Protein AF-S4Y7X8-F1 (afdb_monomer)

Foldseek 3Di:
DKEAEDPVVVVVLLVVQKKKFKAFDKPHDFWFGQFIGSPDDRMFDKAFDQKKKKAKDQDADFQDFDDGPEDIATDHQQWEWELALVRYTDHIDGDPGNQWYKYFYPHAWIWMWMWGWMQGRVRDIDTATRDTHNGTDGGGMDTIGTFQKMKIDIDHPDGGRGTHDDDDDQIDIDHCNPHRDAYWYQDPNHIDRPDPCPRQVFPWFKKKKFQKPDADDQVQLQVQLLVVCDDLSVQKHWGWDQDPRSMIMITIGGHPPDDPVNVVSVVVLSPDPVNQVVSLVSSVVSCVVRVMGTPDMDMDTDD

Nearest PDB structures (foldseek):
  8s8i-assembly1_j  TM=4.155E-01  e=1.428E-01  Saccharomyces cerevisiae S288C
  5xap-assembly1_A  TM=3.726E-01  e=8.776E-01  Deinococcus radiodurans R1 = ATCC 13939 = DSM 20539
  2qmw-assembly1_A-2  TM=3.385E-01  e=1.101E+00  Staphylococcus aureus subsp. aureus Mu50
  2ogk-assembly1_B  TM=3.147E-01  e=1.734E+00  Archaeoglobus fulgidus
  8ic5-assembly1_Aa  TM=2.935E-01  e=2.890E+00  Mus musculus

Solvent-accessible surface area (backbone atoms only — not comparable to full-atom values): 16072 Å² total; per-residue (Å²): 61,37,45,31,37,36,73,73,48,48,54,52,40,57,76,66,54,34,25,50,35,33,23,36,26,39,68,94,43,67,33,17,26,36,39,53,39,75,81,74,57,55,67,31,50,39,48,67,54,103,47,36,29,42,33,32,19,83,74,70,52,65,78,39,62,73,60,71,72,32,57,76,39,74,44,52,64,17,21,25,30,42,29,34,74,85,49,45,58,47,76,66,43,84,44,93,50,66,65,21,35,29,44,35,36,58,46,42,74,30,18,52,27,37,26,36,35,33,28,42,68,85,70,53,74,48,77,32,41,23,37,57,40,79,64,60,50,45,65,52,72,51,76,47,28,72,42,56,31,36,40,36,36,62,47,63,97,73,52,55,27,23,24,39,85,73,88,70,66,83,59,45,79,47,80,35,79,90,44,93,67,53,51,38,31,37,45,89,95,37,82,40,69,53,63,76,53,65,64,63,63,26,57,60,48,38,38,36,41,33,36,38,77,44,83,74,59,36,66,62,45,34,50,49,33,51,74,65,42,47,80,94,40,49,59,47,43,67,46,48,45,62,48,99,82,30,34,36,41,38,40,33,21,41,48,60,91,58,51,74,68,56,46,52,53,51,53,57,46,71,73,35,70,68,45,57,55,51,52,52,49,40,50,53,53,23,35,53,74,67,74,34,56,68,83,43,78,47,79,44,68,53,133

Radius of gyration: 23.33 Å; Cα contacts (8 Å, |Δi|>4): 697; chains: 1; bounding box: 59×48×61 Å

Structure (mmCIF, N/CA/C/O backbone):
data_AF-S4Y7X8-F1
#
_entry.id   AF-S4Y7X8-F1
#
loop_
_atom_site.group_PDB
_atom_site.id
_atom_site.type_symbol
_atom_site.label_atom_id
_atom_site.label_alt_id
_atom_site.label_comp_id
_atom_site.label_asym_id
_atom_site.label_entity_id
_atom_site.label_seq_id
_atom_site.pdbx_PDB_ins_code
_atom_site.Cartn_x
_atom_site.Cartn_y
_atom_site.Cartn_z
_atom_site.occupancy
_atom_site.B_iso_or_equiv
_atom_site.auth_seq_id
_atom_site.auth_comp_id
_atom_site.auth_asym_id
_atom_site.auth_atom_id
_atom_site.pdbx_PDB_model_num
ATOM 1 N N . MET A 1 1 ? -2.952 3.364 7.097 1.00 90.69 1 MET A N 1
ATOM 2 C CA . MET A 1 1 ? -3.848 2.191 7.038 1.00 90.69 1 MET A CA 1
ATOM 3 C C . MET A 1 1 ? -3.731 1.424 8.341 1.00 90.69 1 MET A C 1
ATOM 5 O O . MET A 1 1 ? -2.628 1.341 8.869 1.00 90.69 1 MET A O 1
ATOM 9 N N . THR A 1 2 ? -4.832 0.877 8.848 1.00 92.00 2 THR A N 1
ATOM 10 C CA . THR A 1 2 ? -4.853 0.123 10.107 1.00 92.00 2 THR A CA 1
ATOM 11 C C . THR A 1 2 ? -5.409 -1.279 9.882 1.00 92.00 2 THR A C 1
ATOM 13 O O . THR A 1 2 ? -6.460 -1.448 9.266 1.00 92.00 2 THR A O 1
ATOM 16 N N . ILE A 1 3 ? -4.698 -2.288 10.374 1.00 96.00 3 ILE A N 1
ATOM 17 C CA . ILE A 1 3 ? -5.109 -3.690 10.341 1.00 96.00 3 ILE A CA 1
ATOM 18 C C . ILE A 1 3 ? -5.369 -4.139 11.770 1.00 96.00 3 ILE A C 1
ATOM 20 O O . ILE A 1 3 ? -4.437 -4.244 12.573 1.00 96.00 3 ILE A O 1
ATOM 24 N N . ASN A 1 4 ? -6.639 -4.388 12.064 1.00 91.62 4 ASN A N 1
ATOM 25 C CA . ASN A 1 4 ? -7.087 -4.949 13.323 1.00 91.62 4 ASN A CA 1
ATOM 26 C C . ASN A 1 4 ? -7.262 -6.463 13.188 1.00 91.62 4 ASN A C 1
ATOM 28 O O . ASN A 1 4 ? -7.678 -6.960 12.140 1.00 91.62 4 ASN A O 1
ATOM 32 N N . ILE A 1 5 ? -6.953 -7.190 14.253 1.00 90.38 5 ILE A N 1
ATOM 33 C CA . ILE A 1 5 ? -7.024 -8.649 14.315 1.00 90.38 5 ILE A CA 1
ATOM 34 C C . ILE A 1 5 ? -7.756 -9.005 15.603 1.00 90.38 5 ILE A C 1
ATOM 36 O O . ILE A 1 5 ? -7.354 -8.563 16.681 1.00 90.38 5 ILE A O 1
ATOM 40 N N . ALA A 1 6 ? -8.832 -9.781 15.496 1.00 83.81 6 ALA A N 1
ATOM 41 C CA . ALA A 1 6 ? -9.565 -10.250 16.661 1.00 83.81 6 ALA A CA 1
ATOM 42 C C . ALA A 1 6 ? -8.669 -11.135 17.541 1.00 83.81 6 ALA A C 1
ATOM 44 O O . ALA A 1 6 ? -7.840 -11.901 17.050 1.00 83.81 6 ALA A O 1
ATOM 45 N N . SER A 1 7 ? -8.853 -11.051 18.860 1.00 83.06 7 SER A N 1
ATOM 46 C CA . SER A 1 7 ? -8.001 -11.755 19.829 1.00 83.06 7 SER A CA 1
ATOM 47 C C . SER A 1 7 ? -7.990 -13.281 19.618 1.00 83.06 7 SER A C 1
ATOM 49 O O . SER A 1 7 ? -6.955 -13.929 19.780 1.00 83.06 7 SER A O 1
ATOM 51 N N . GLY A 1 8 ? -9.126 -13.848 19.184 1.00 82.50 8 GLY A N 1
ATOM 52 C CA . GLY A 1 8 ? -9.252 -15.267 18.835 1.00 82.50 8 GLY A CA 1
ATOM 53 C C . GLY A 1 8 ? -8.342 -15.673 17.672 1.00 82.50 8 GLY A C 1
ATOM 54 O O . GLY A 1 8 ? -7.548 -16.605 17.807 1.00 82.50 8 GLY A O 1
ATOM 55 N N . ASP A 1 9 ? -8.390 -14.930 16.565 1.00 89.06 9 ASP A N 1
ATOM 56 C CA . ASP A 1 9 ? -7.544 -15.173 15.394 1.00 89.06 9 ASP A CA 1
ATOM 57 C C . ASP A 1 9 ? -6.067 -14.875 15.669 1.00 89.06 9 ASP A C 1
ATOM 59 O O . ASP A 1 9 ? -5.192 -15.606 15.203 1.00 89.06 9 ASP A O 1
ATOM 63 N N . LEU A 1 10 ? -5.761 -13.841 16.462 1.00 89.50 10 LEU A N 1
ATOM 64 C CA . LEU A 1 10 ? -4.382 -13.463 16.779 1.00 89.50 10 LEU A CA 1
ATOM 65 C C . LEU A 1 10 ? -3.605 -14.635 17.395 1.00 89.50 10 LEU A C 1
ATOM 67 O O . LEU A 1 10 ? -2.482 -14.920 16.975 1.00 89.50 10 LEU A O 1
ATOM 71 N N . GLY A 1 11 ? -4.204 -15.342 18.358 1.00 89.44 11 GLY A N 1
ATOM 72 C CA . GLY A 1 11 ? -3.580 -16.507 18.988 1.00 89.44 11 GLY A CA 1
ATOM 73 C C . GLY A 1 11 ? -3.284 -17.633 17.992 1.00 89.44 11 GLY A C 1
ATOM 74 O O . GLY A 1 11 ? -2.184 -18.192 17.995 1.00 89.44 11 GLY A O 1
ATOM 75 N N . ILE A 1 12 ? -4.238 -17.923 17.102 1.00 94.06 12 ILE A N 1
ATOM 76 C CA . ILE A 1 12 ? -4.121 -18.962 16.069 1.00 94.06 12 ILE A CA 1
ATOM 77 C C . ILE A 1 12 ? -3.015 -18.605 15.072 1.00 94.06 12 ILE A C 1
ATOM 79 O O . ILE A 1 12 ? -2.124 -19.416 14.812 1.00 94.06 12 ILE A O 1
ATOM 83 N N . LEU A 1 13 ? -3.023 -17.372 14.561 1.00 96.56 13 LEU A N 1
ATOM 84 C CA . LEU A 1 13 ? -2.040 -16.882 13.595 1.00 96.56 13 LEU A CA 1
ATOM 85 C C . LEU A 1 13 ? -0.615 -16.932 14.168 1.00 96.56 13 LEU A C 1
ATOM 87 O O . LEU A 1 13 ? 0.312 -17.393 13.497 1.00 96.56 13 LEU A O 1
ATOM 91 N N . LYS A 1 14 ? -0.433 -16.526 15.432 1.00 95.75 14 LYS A N 1
ATOM 92 C CA . LYS A 1 14 ? 0.869 -16.575 16.118 1.00 95.75 14 LYS A CA 1
ATOM 93 C C . LYS A 1 14 ? 1.356 -18.004 16.331 1.00 95.75 14 LYS A C 1
ATOM 95 O O . LYS A 1 14 ? 2.512 -18.298 16.027 1.00 95.75 14 LYS A O 1
ATOM 100 N N . ALA A 1 15 ? 0.490 -18.900 16.807 1.00 95.44 15 ALA A N 1
ATOM 101 C CA . ALA A 1 15 ? 0.831 -20.312 16.984 1.00 95.44 15 ALA A CA 1
ATOM 102 C C . ALA A 1 15 ? 1.194 -20.980 15.646 1.00 95.44 15 ALA A C 1
ATOM 104 O O . ALA A 1 15 ? 2.137 -21.770 15.573 1.00 95.44 15 ALA A O 1
ATOM 105 N N . GLY A 1 16 ? 0.492 -20.598 14.578 1.00 95.94 16 GLY A N 1
ATOM 106 C CA . GLY A 1 16 ? 0.770 -21.017 13.210 1.00 95.94 16 GLY A CA 1
ATOM 107 C C . GLY A 1 16 ? 2.004 -20.368 12.583 1.00 95.94 16 GLY A C 1
ATOM 108 O O . GLY A 1 16 ? 2.336 -20.723 11.462 1.00 95.94 16 GLY A O 1
ATOM 109 N N . LYS A 1 17 ? 2.715 -19.450 13.253 1.00 96.62 17 LYS A N 1
ATOM 110 C CA . LYS A 1 17 ? 3.862 -18.717 12.676 1.00 96.62 17 LYS A CA 1
ATOM 111 C C . LYS A 1 17 ? 3.518 -17.987 11.371 1.00 96.62 17 LYS A C 1
ATOM 113 O O . LYS A 1 17 ? 4.352 -17.894 10.469 1.00 96.62 17 LYS A O 1
ATOM 118 N N . TYR A 1 18 ? 2.288 -17.494 11.270 1.00 97.94 18 TYR A N 1
ATOM 119 C CA . TYR A 1 18 ? 1.902 -16.618 10.176 1.00 97.94 18 TYR A CA 1
ATOM 120 C C . TYR A 1 18 ? 2.622 -15.274 10.292 1.00 97.94 18 TYR A C 1
ATOM 122 O O . TYR A 1 18 ? 3.002 -14.841 11.382 1.00 97.94 18 TYR A O 1
ATOM 130 N N . VAL A 1 19 ? 2.775 -14.609 9.156 1.00 97.38 19 VAL A N 1
ATOM 131 C CA . VAL A 1 19 ? 3.237 -13.232 9.023 1.00 97.38 19 VAL A CA 1
ATOM 132 C C . VAL A 1 19 ? 2.140 -12.390 8.391 1.00 97.38 19 VAL A C 1
ATOM 134 O O . VAL A 1 19 ? 1.421 -12.862 7.513 1.00 97.38 19 VAL A O 1
ATOM 137 N N . LEU A 1 20 ? 2.011 -11.146 8.844 1.00 98.25 20 LEU A N 1
ATOM 138 C CA . LEU A 1 20 ? 1.137 -10.156 8.223 1.00 98.25 20 LEU A CA 1
ATOM 139 C C . LEU A 1 20 ? 1.857 -9.569 7.008 1.00 98.25 20 LEU A C 1
ATOM 141 O O . LEU A 1 20 ? 2.928 -8.980 7.163 1.00 98.25 20 LEU A O 1
ATOM 145 N N . CYS A 1 21 ? 1.281 -9.732 5.821 1.00 98.38 21 CYS A N 1
ATOM 146 C CA . CYS A 1 21 ? 1.879 -9.340 4.550 1.00 98.38 21 CYS A CA 1
ATOM 147 C C . CYS A 1 21 ? 1.133 -8.183 3.891 1.00 98.38 21 CYS A C 1
ATOM 149 O O . CYS A 1 21 ? -0.093 -8.103 3.942 1.00 98.38 21 CYS A O 1
ATOM 151 N N . PHE A 1 22 ? 1.898 -7.336 3.207 1.00 98.44 22 PHE A N 1
ATOM 152 C CA . PHE A 1 22 ? 1.413 -6.217 2.410 1.00 98.44 22 PHE A CA 1
ATOM 153 C C . PHE A 1 22 ? 2.034 -6.283 1.014 1.00 98.44 22 PHE A C 1
ATOM 155 O O . PHE A 1 22 ? 3.240 -6.493 0.887 1.00 98.44 22 PHE A O 1
ATOM 162 N N . ALA A 1 23 ? 1.245 -6.049 -0.033 1.00 98.38 23 ALA A N 1
ATOM 163 C CA . ALA A 1 23 ? 1.731 -5.834 -1.397 1.00 98.38 23 ALA A CA 1
ATOM 164 C C . ALA A 1 23 ? 1.035 -4.622 -2.009 1.00 98.38 23 ALA A C 1
ATOM 166 O O . ALA A 1 23 ? -0.168 -4.442 -1.826 1.00 98.38 23 ALA A O 1
ATOM 167 N N . LYS A 1 24 ? 1.775 -3.798 -2.752 1.00 97.88 24 LYS A N 1
ATOM 168 C CA . LYS A 1 24 ? 1.225 -2.632 -3.452 1.00 97.88 24 LYS A CA 1
ATOM 169 C C . LYS A 1 24 ? 1.036 -2.951 -4.931 1.00 97.88 24 LYS A C 1
ATOM 171 O O . LYS A 1 24 ? 1.864 -3.630 -5.530 1.00 97.88 24 LYS A O 1
ATOM 176 N N . LYS A 1 25 ? -0.070 -2.475 -5.498 1.00 97.81 25 LYS A N 1
ATOM 177 C CA . LYS A 1 25 ? -0.452 -2.751 -6.882 1.00 97.81 25 LYS A CA 1
ATOM 178 C C . LYS A 1 25 ? 0.362 -1.900 -7.854 1.00 97.81 25 LYS A C 1
ATOM 180 O O . LYS A 1 25 ? 0.528 -0.697 -7.641 1.00 97.81 25 LYS A O 1
ATOM 185 N N . VAL A 1 26 ? 0.807 -2.503 -8.952 1.00 98.12 26 VAL A N 1
ATOM 186 C CA . VAL A 1 26 ? 1.345 -1.793 -10.121 1.00 98.12 26 VAL A CA 1
ATOM 187 C C . VAL A 1 26 ? 0.588 -2.278 -11.354 1.00 98.12 26 VAL A C 1
ATOM 189 O O . VAL A 1 26 ? 0.528 -3.474 -11.638 1.00 98.12 26 VAL A O 1
ATOM 192 N N . GLY A 1 27 ? -0.068 -1.352 -12.052 1.00 96.56 27 GLY A N 1
ATOM 193 C CA . GLY A 1 27 ? -1.061 -1.665 -13.072 1.00 96.56 27 GLY A CA 1
ATOM 194 C C . GLY A 1 27 ? -2.218 -2.463 -12.468 1.00 96.56 27 GLY A C 1
ATOM 195 O O . GLY A 1 27 ? -2.965 -1.965 -11.628 1.00 96.56 27 GLY A O 1
ATOM 196 N N . SER A 1 28 ? -2.350 -3.722 -12.880 1.00 95.38 28 SER A N 1
ATOM 197 C CA . SER A 1 28 ? -3.357 -4.650 -12.347 1.00 95.38 28 SER A CA 1
ATOM 198 C C . SER A 1 28 ? -2.776 -5.733 -11.431 1.00 95.38 28 SER A C 1
ATOM 200 O O . SER A 1 28 ? -3.527 -6.576 -10.943 1.00 95.38 28 SER A O 1
ATOM 202 N N . THR A 1 29 ? -1.470 -5.688 -11.147 1.00 97.00 29 THR A N 1
ATOM 203 C CA . THR A 1 29 ? -0.721 -6.820 -10.589 1.00 97.00 29 THR A CA 1
ATOM 204 C C . THR A 1 29 ? -0.195 -6.544 -9.182 1.00 97.00 29 THR A C 1
ATOM 206 O O . THR A 1 29 ? 0.261 -5.442 -8.874 1.00 97.00 29 THR A O 1
ATOM 209 N N . TYR A 1 30 ? -0.200 -7.593 -8.356 1.00 98.19 30 TYR A N 1
ATOM 210 C CA . TYR A 1 30 ? 0.584 -7.709 -7.128 1.00 98.19 30 TYR A CA 1
ATOM 211 C C . TYR A 1 30 ? 1.530 -8.888 -7.296 1.00 98.19 30 TYR A C 1
ATOM 213 O O . TYR A 1 30 ? 1.060 -10.000 -7.522 1.00 98.19 30 TYR A O 1
ATOM 221 N N . ASN A 1 31 ? 2.836 -8.666 -7.193 1.00 98.19 31 ASN A N 1
ATOM 222 C CA . ASN A 1 31 ? 3.794 -9.759 -7.363 1.00 98.19 31 ASN A CA 1
ATOM 223 C C . ASN A 1 31 ? 5.051 -9.647 -6.498 1.00 98.19 31 ASN A C 1
ATOM 225 O O . ASN A 1 31 ? 5.980 -10.436 -6.660 1.00 98.19 31 ASN A O 1
ATOM 229 N N . VAL A 1 32 ? 5.080 -8.707 -5.549 1.00 98.44 32 VAL A N 1
ATOM 230 C CA . VAL A 1 32 ? 6.139 -8.606 -4.542 1.00 98.44 32 VAL A CA 1
ATOM 231 C C . VAL A 1 32 ? 5.537 -8.307 -3.175 1.00 98.44 32 VAL A C 1
ATOM 233 O O . VAL A 1 32 ? 4.655 -7.459 -3.038 1.00 98.44 32 VAL A O 1
ATOM 236 N N . VAL A 1 33 ? 6.011 -9.012 -2.146 1.00 98.44 33 VAL A N 1
ATOM 237 C CA . VAL A 1 33 ? 5.712 -8.677 -0.749 1.00 98.44 33 VAL A CA 1
ATOM 238 C C . VAL A 1 33 ? 6.437 -7.387 -0.408 1.00 98.44 33 VAL A C 1
ATOM 240 O O . VAL A 1 33 ? 7.647 -7.378 -0.206 1.00 98.44 33 VAL A O 1
ATOM 243 N N . TRP A 1 34 ? 5.700 -6.291 -0.343 1.00 98.25 34 TRP A N 1
ATOM 244 C CA . TRP A 1 34 ? 6.247 -4.972 -0.058 1.00 98.25 34 TRP A CA 1
ATOM 245 C C . TRP A 1 34 ? 6.738 -4.841 1.384 1.00 98.25 34 TRP A C 1
ATOM 247 O O . TRP A 1 34 ? 7.771 -4.226 1.647 1.00 98.25 34 TRP A O 1
ATOM 257 N N . SER A 1 35 ? 6.002 -5.437 2.321 1.00 98.12 35 SER A N 1
ATOM 258 C CA . SER A 1 35 ? 6.381 -5.523 3.727 1.00 98.12 35 SER A CA 1
ATOM 259 C C . SER A 1 35 ? 5.758 -6.760 4.364 1.00 98.12 35 SER A C 1
ATOM 261 O O . SER A 1 35 ? 4.665 -7.188 3.981 1.00 98.12 35 SER A O 1
ATOM 263 N N . SER A 1 36 ? 6.457 -7.342 5.332 1.00 97.56 36 SER A N 1
ATOM 264 C CA . SER A 1 36 ? 5.982 -8.465 6.135 1.00 97.56 36 SER A CA 1
ATOM 265 C C . SER A 1 36 ? 6.366 -8.276 7.594 1.00 97.56 36 SER A C 1
ATOM 267 O O . SER A 1 36 ? 7.482 -7.834 7.866 1.00 97.56 36 SER A O 1
ATOM 269 N N . ALA A 1 37 ? 5.502 -8.688 8.518 1.00 96.81 37 ALA A N 1
ATOM 270 C CA . ALA A 1 37 ? 5.785 -8.615 9.946 1.00 96.81 37 ALA A CA 1
ATOM 271 C C . ALA A 1 37 ? 5.384 -9.893 10.690 1.00 96.81 37 ALA A C 1
ATOM 273 O O . ALA A 1 37 ? 4.290 -10.422 10.501 1.00 96.81 37 ALA A O 1
ATOM 274 N N . THR A 1 38 ? 6.264 -10.372 11.570 1.00 96.12 38 THR A N 1
ATOM 275 C CA . THR A 1 38 ? 6.020 -11.519 12.468 1.00 96.12 38 THR A CA 1
ATOM 276 C C . THR A 1 38 ? 5.436 -11.091 13.815 1.00 96.12 38 THR A C 1
ATOM 278 O O . THR A 1 38 ? 4.784 -11.871 14.506 1.00 96.12 38 THR A O 1
ATOM 281 N N . ASP A 1 39 ? 5.675 -9.849 14.219 1.00 93.81 39 ASP A N 1
ATOM 282 C CA . ASP A 1 39 ? 5.409 -9.271 15.538 1.00 93.81 39 ASP A CA 1
ATOM 283 C C . ASP A 1 39 ? 4.121 -8.435 15.601 1.00 93.81 39 ASP A C 1
ATOM 285 O O . ASP A 1 39 ? 3.884 -7.747 16.585 1.00 93.81 39 ASP A O 1
ATOM 289 N N . PHE A 1 40 ? 3.225 -8.595 14.623 1.00 95.88 40 PHE A N 1
ATOM 290 C CA . PHE A 1 40 ? 1.914 -7.935 14.599 1.00 95.88 40 PHE A CA 1
ATOM 291 C C . PHE A 1 40 ? 1.092 -8.124 15.885 1.00 95.88 40 PHE A C 1
ATOM 293 O O . PHE A 1 40 ? 1.133 -9.178 16.524 1.00 95.88 40 PHE A O 1
ATOM 300 N N . LEU A 1 41 ? 0.329 -7.099 16.246 1.00 90.94 41 LEU A N 1
ATOM 301 C CA . LEU A 1 41 ? -0.526 -7.018 17.429 1.00 90.94 41 LEU A CA 1
ATOM 302 C C . LEU A 1 41 ? -2.009 -7.034 17.027 1.00 90.94 41 LEU A C 1
ATOM 304 O O . LEU A 1 41 ? -2.342 -7.207 15.858 1.00 90.94 41 LEU A O 1
ATOM 308 N N . GLU A 1 42 ? -2.918 -6.835 17.982 1.00 88.25 42 GLU A N 1
ATOM 309 C CA . GLU A 1 42 ? -4.355 -6.695 17.691 1.00 88.25 42 GLU A CA 1
ATOM 310 C C . GLU A 1 42 ? -4.663 -5.464 16.828 1.00 88.25 42 GLU A C 1
ATOM 312 O O . GLU A 1 42 ? -5.650 -5.470 16.103 1.00 88.25 42 GLU A O 1
ATOM 317 N N . SER A 1 43 ? -3.822 -4.424 16.869 1.00 90.94 43 SER A N 1
ATOM 318 C CA . SER A 1 43 ? -3.932 -3.249 16.003 1.00 90.94 43 SER A CA 1
ATOM 319 C C . SER A 1 43 ? -2.567 -2.867 15.446 1.00 90.94 43 SER A C 1
ATOM 321 O O . SER A 1 43 ? -1.607 -2.684 16.193 1.00 90.94 43 SER A O 1
ATOM 323 N N . ASN A 1 44 ? -2.486 -2.753 14.123 1.00 93.88 44 ASN A N 1
ATOM 324 C CA . ASN A 1 44 ? -1.242 -2.546 13.389 1.00 93.88 44 ASN A CA 1
ATOM 325 C C . ASN A 1 44 ? -1.415 -1.382 12.429 1.00 93.88 44 ASN A C 1
ATOM 327 O O . ASN A 1 44 ? -2.341 -1.387 11.618 1.00 93.88 44 ASN A O 1
ATOM 331 N N . THR A 1 45 ? -0.521 -0.400 12.482 1.00 92.38 45 THR A N 1
ATOM 332 C CA . THR A 1 45 ? -0.583 0.755 11.582 1.00 92.38 45 THR A CA 1
ATOM 333 C C . THR A 1 45 ? 0.515 0.662 10.543 1.00 92.38 45 THR A C 1
ATOM 335 O O . THR A 1 45 ? 1.683 0.621 10.889 1.00 92.38 45 THR A O 1
ATOM 338 N N . PHE A 1 46 ? 0.133 0.672 9.273 1.00 95.31 46 PHE A N 1
ATOM 339 C CA . PHE A 1 46 ? 1.043 0.686 8.135 1.00 95.31 46 PHE A CA 1
ATOM 340 C C . PHE A 1 46 ? 0.789 1.948 7.306 1.00 95.31 46 PHE A C 1
ATOM 342 O O . PHE A 1 46 ? -0.369 2.311 7.047 1.00 95.31 46 PHE A O 1
ATOM 349 N N . SER A 1 47 ? 1.842 2.643 6.892 1.00 92.75 47 SER A N 1
ATOM 350 C CA . SER A 1 47 ? 1.732 3.869 6.094 1.00 92.75 47 SER A CA 1
ATOM 351 C C . SER A 1 47 ? 2.832 3.957 5.044 1.00 92.75 47 SER A C 1
ATOM 353 O O . SER A 1 47 ? 3.790 3.191 5.048 1.00 92.75 47 SER A O 1
ATOM 355 N N . TRP A 1 48 ? 2.665 4.863 4.089 1.00 95.88 48 TRP A N 1
ATOM 356 C CA . TRP A 1 48 ? 3.627 5.075 3.018 1.00 95.88 48 TRP A CA 1
ATOM 357 C C . TRP A 1 48 ? 3.500 6.475 2.446 1.00 95.88 48 TRP A C 1
ATOM 359 O O . TRP A 1 48 ? 2.509 7.175 2.666 1.00 95.88 48 TRP A O 1
ATOM 369 N N . THR A 1 49 ? 4.510 6.856 1.677 1.00 88.56 49 THR A N 1
ATOM 370 C CA . THR A 1 49 ? 4.505 8.053 0.843 1.00 88.56 49 THR A CA 1
ATOM 371 C C . THR A 1 49 ? 4.714 7.633 -0.613 1.00 88.56 49 THR A C 1
ATOM 373 O O . THR A 1 49 ? 5.398 6.639 -0.867 1.00 88.56 49 THR A O 1
ATOM 376 N N . PRO A 1 50 ? 4.143 8.350 -1.598 1.00 90.06 50 PRO A N 1
ATOM 377 C CA . PRO A 1 50 ? 4.321 8.047 -3.019 1.00 90.06 50 PRO A CA 1
ATOM 378 C C . PRO A 1 50 ? 5.710 8.497 -3.507 1.00 90.06 50 PRO A C 1
ATOM 380 O O . PRO A 1 50 ? 5.849 9.340 -4.390 1.00 90.06 50 PRO A O 1
ATOM 383 N N . GLN A 1 51 ? 6.753 7.964 -2.877 1.00 96.19 51 GLN A N 1
ATOM 384 C CA . GLN A 1 51 ? 8.147 8.105 -3.265 1.00 96.19 51 GLN A CA 1
ATOM 385 C C . GLN A 1 51 ? 8.599 6.774 -3.850 1.00 96.19 51 GLN A C 1
ATOM 387 O O . GLN A 1 51 ? 8.432 5.728 -3.214 1.00 96.19 51 GLN A O 1
ATOM 392 N N . TYR A 1 52 ? 9.140 6.824 -5.065 1.00 98.44 52 TYR A N 1
ATOM 393 C CA . TYR A 1 52 ? 9.465 5.638 -5.840 1.00 98.44 52 TYR A CA 1
ATOM 394 C C . TYR A 1 52 ? 10.935 5.610 -6.242 1.00 98.44 52 TYR A C 1
ATOM 396 O O . TYR A 1 52 ? 11.620 6.634 -6.304 1.00 98.44 52 TYR A O 1
ATOM 404 N N . ALA A 1 53 ? 11.414 4.407 -6.530 1.00 98.62 53 ALA A N 1
ATOM 405 C CA . ALA A 1 53 ? 12.705 4.196 -7.155 1.00 98.62 53 ALA A CA 1
ATOM 406 C C . ALA A 1 53 ? 12.597 3.108 -8.226 1.00 98.62 53 ALA A C 1
ATOM 408 O O . ALA A 1 53 ? 11.920 2.101 -8.018 1.00 98.62 53 ALA A O 1
ATOM 409 N N . LEU A 1 54 ? 13.261 3.321 -9.358 1.00 98.81 54 LEU A N 1
ATOM 410 C CA . LEU A 1 54 ? 13.334 2.383 -10.472 1.00 98.81 54 LEU A CA 1
ATOM 411 C C . LEU A 1 54 ? 14.586 1.518 -10.346 1.00 98.81 54 LEU A C 1
ATOM 413 O O . LEU A 1 54 ? 15.655 2.004 -9.967 1.00 98.81 54 LEU A O 1
ATOM 417 N N . PHE A 1 55 ? 14.453 0.246 -10.701 1.00 98.81 55 PHE A N 1
ATOM 418 C CA . PHE A 1 55 ? 15.562 -0.690 -10.826 1.00 98.81 55 PHE A CA 1
ATOM 419 C C . PHE A 1 55 ? 15.281 -1.714 -11.934 1.00 98.81 55 PHE A C 1
ATOM 421 O O . PHE A 1 55 ? 14.160 -1.830 -12.429 1.00 98.81 55 PHE A O 1
ATOM 428 N N . GLY A 1 56 ? 16.303 -2.475 -12.313 1.00 98.50 56 GLY A N 1
ATOM 429 C CA . GLY A 1 56 ? 16.180 -3.689 -13.112 1.00 98.50 56 GLY A CA 1
ATOM 430 C C . GLY A 1 56 ? 16.722 -4.902 -12.357 1.00 98.50 56 GLY A C 1
ATOM 431 O O . GLY A 1 56 ? 17.656 -4.787 -11.558 1.00 98.50 56 GLY A O 1
ATOM 432 N N . THR A 1 57 ? 16.144 -6.074 -12.611 1.00 98.38 57 THR A N 1
ATOM 433 C CA . THR A 1 57 ? 16.671 -7.370 -12.159 1.00 98.38 57 THR A CA 1
ATOM 434 C C . THR A 1 57 ? 16.736 -8.360 -13.316 1.00 98.38 57 THR A C 1
ATOM 436 O O . THR A 1 57 ? 15.933 -8.307 -14.247 1.00 98.38 57 THR A O 1
ATOM 439 N N . ASN A 1 58 ? 17.702 -9.271 -13.272 1.00 97.31 58 ASN A N 1
ATOM 440 C CA . ASN A 1 58 ? 17.895 -10.297 -14.292 1.00 97.31 58 ASN A CA 1
ATOM 441 C C . ASN A 1 58 ? 16.911 -11.462 -14.160 1.00 97.31 58 ASN A C 1
ATOM 443 O O . ASN A 1 58 ? 16.806 -12.271 -15.079 1.00 97.31 58 ASN A O 1
ATOM 447 N N . THR A 1 59 ? 16.221 -11.588 -13.023 1.00 95.94 59 THR A N 1
ATOM 448 C CA . THR A 1 59 ? 15.374 -12.751 -12.748 1.00 95.94 59 THR A CA 1
ATOM 449 C C . THR A 1 59 ? 14.069 -12.368 -12.077 1.00 95.94 59 THR A C 1
ATOM 451 O O . THR A 1 59 ? 14.078 -11.707 -11.041 1.00 95.94 59 THR A O 1
ATOM 454 N N . PHE A 1 60 ? 12.970 -12.916 -12.585 1.00 97.12 60 PHE A N 1
ATOM 455 C CA . PHE A 1 60 ? 11.725 -13.045 -11.842 1.00 97.12 60 PHE A CA 1
ATOM 456 C C . PHE A 1 60 ? 11.481 -14.513 -11.487 1.00 97.12 60 PHE A C 1
ATOM 458 O O . PHE A 1 60 ? 11.483 -15.385 -12.358 1.00 97.12 60 PHE A O 1
ATOM 465 N N . ARG A 1 61 ? 11.285 -14.808 -10.198 1.00 96.00 61 ARG A N 1
ATOM 466 C CA . ARG A 1 61 ? 10.943 -16.159 -9.737 1.00 96.00 61 ARG A CA 1
ATOM 467 C C . ARG A 1 61 ? 10.161 -16.113 -8.432 1.00 96.00 61 ARG A C 1
ATOM 469 O O . ARG A 1 61 ? 10.654 -15.589 -7.436 1.00 96.00 61 ARG A O 1
ATOM 476 N N . GLY A 1 62 ? 8.985 -16.739 -8.422 1.00 94.25 62 GLY A N 1
ATOM 477 C CA . GLY A 1 62 ? 8.176 -16.896 -7.215 1.00 94.25 62 GLY A CA 1
ATOM 478 C C . GLY A 1 62 ? 8.956 -17.536 -6.058 1.00 94.25 62 GLY A C 1
ATOM 479 O O . GLY A 1 62 ? 9.740 -18.467 -6.260 1.00 94.25 62 GLY A O 1
ATOM 480 N N . GLY A 1 63 ? 8.763 -17.008 -4.850 1.00 93.94 63 GLY A N 1
ATOM 481 C CA . GLY A 1 63 ? 9.438 -17.448 -3.625 1.00 93.94 63 GLY A CA 1
ATOM 482 C C . GLY A 1 63 ? 10.862 -16.912 -3.439 1.00 93.94 63 GLY A C 1
ATOM 483 O O . GLY A 1 63 ? 11.474 -17.179 -2.408 1.00 93.94 63 GLY A O 1
ATOM 484 N N . VAL A 1 64 ? 11.403 -16.151 -4.396 1.00 95.94 64 VAL A N 1
ATOM 485 C CA . VAL A 1 64 ? 12.740 -15.544 -4.302 1.00 95.94 64 VAL A CA 1
ATOM 486 C C . VAL A 1 64 ? 12.620 -14.062 -3.963 1.00 95.94 64 VAL A C 1
ATOM 488 O O . VAL A 1 64 ? 11.736 -13.372 -4.463 1.00 95.94 64 VAL A O 1
ATOM 491 N N . THR A 1 65 ? 13.514 -13.551 -3.119 1.00 97.31 65 THR A N 1
ATOM 492 C CA . THR A 1 65 ? 13.573 -12.117 -2.820 1.00 97.31 65 THR A CA 1
ATOM 493 C C . THR A 1 65 ? 14.140 -11.329 -3.988 1.00 97.31 65 THR A C 1
ATOM 495 O O . THR A 1 65 ? 15.169 -11.705 -4.549 1.00 97.31 65 THR A O 1
ATOM 498 N N . VAL A 1 66 ? 13.508 -10.203 -4.307 1.00 97.88 66 VAL A N 1
ATOM 499 C CA . VAL A 1 66 ? 13.999 -9.249 -5.298 1.00 97.88 66 VAL A CA 1
ATOM 500 C C . VAL A 1 66 ? 15.410 -8.795 -4.932 1.00 97.88 66 VAL A C 1
ATOM 502 O O . VAL A 1 66 ? 15.679 -8.379 -3.803 1.00 97.88 66 VAL A O 1
ATOM 505 N N . LYS A 1 67 ? 16.295 -8.823 -5.926 1.00 96.31 67 LYS A N 1
ATOM 506 C CA . LYS A 1 67 ? 17.620 -8.216 -5.882 1.00 96.31 67 LYS A CA 1
ATOM 507 C C . LYS A 1 67 ? 17.770 -7.339 -7.119 1.00 96.31 67 LYS A C 1
ATOM 509 O O . LYS A 1 67 ? 17.683 -7.841 -8.234 1.00 96.31 67 LYS A O 1
ATOM 514 N N . ALA A 1 68 ? 17.995 -6.044 -6.922 1.00 97.44 68 ALA A N 1
ATOM 515 C CA . ALA A 1 68 ? 18.343 -5.161 -8.028 1.00 97.44 68 ALA A CA 1
ATOM 516 C C . ALA A 1 68 ? 19.719 -5.559 -8.586 1.00 97.44 68 ALA A C 1
ATOM 518 O O . ALA A 1 68 ? 20.681 -5.705 -7.827 1.00 97.44 68 ALA A O 1
ATOM 519 N N . ASP A 1 69 ? 19.793 -5.744 -9.901 1.00 98.19 69 ASP A N 1
ATOM 520 C CA . ASP A 1 69 ? 21.038 -6.027 -10.623 1.00 98.19 69 ASP A CA 1
ATOM 521 C C . ASP A 1 69 ? 21.580 -4.783 -11.345 1.00 98.19 69 ASP A C 1
ATOM 523 O O . ASP A 1 69 ? 22.734 -4.765 -11.767 1.00 98.19 69 ASP A O 1
ATOM 527 N N . THR A 1 70 ? 20.771 -3.726 -11.443 1.00 98.44 70 THR A N 1
ATOM 528 C CA . THR A 1 70 ? 21.189 -2.383 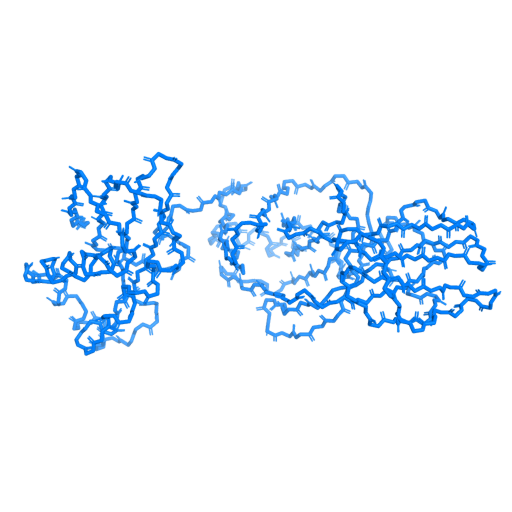-11.859 1.00 98.44 70 THR A CA 1
ATOM 529 C C . THR A 1 70 ? 21.485 -1.510 -10.636 1.00 98.44 70 THR A C 1
ATOM 531 O O . THR A 1 70 ? 21.193 -1.875 -9.494 1.00 98.44 70 THR A O 1
ATOM 534 N N . ASN A 1 71 ? 21.984 -0.291 -10.859 1.00 98.38 71 ASN A N 1
ATOM 535 C CA . ASN A 1 71 ? 21.803 0.765 -9.863 1.00 98.38 71 ASN A CA 1
ATOM 536 C C . ASN A 1 71 ? 20.308 1.071 -9.672 1.00 98.38 71 ASN A C 1
ATOM 538 O O . ASN A 1 71 ? 19.485 0.794 -10.543 1.00 98.38 71 ASN A O 1
ATOM 542 N N . VAL A 1 72 ? 19.970 1.654 -8.527 1.00 98.25 72 VAL A N 1
ATOM 543 C CA . VAL A 1 72 ? 18.610 2.085 -8.192 1.00 98.25 72 VAL A CA 1
ATOM 544 C C . VAL A 1 72 ? 18.538 3.602 -8.335 1.00 98.25 72 VAL A C 1
ATOM 546 O O . VAL A 1 72 ? 19.413 4.301 -7.821 1.00 98.25 72 VAL A O 1
ATOM 549 N N . VAL A 1 73 ? 17.513 4.113 -9.016 1.00 98.44 73 VAL A N 1
ATOM 550 C CA . VAL A 1 73 ? 17.347 5.551 -9.279 1.00 98.44 73 VAL A CA 1
ATOM 551 C C . VAL A 1 73 ? 16.039 6.050 -8.664 1.00 98.44 73 VAL A C 1
ATOM 553 O O . VAL A 1 73 ? 14.980 5.529 -9.020 1.00 98.44 73 VAL A O 1
ATOM 556 N N . PRO A 1 74 ? 16.064 7.052 -7.762 1.00 98.31 74 PRO A N 1
ATOM 557 C CA . PRO A 1 74 ? 14.853 7.732 -7.310 1.00 98.31 74 PRO A CA 1
ATOM 558 C C . PRO A 1 74 ? 14.103 8.331 -8.499 1.00 98.31 74 PRO A C 1
ATOM 560 O O . PRO A 1 74 ? 14.703 9.008 -9.330 1.00 98.31 74 PRO A O 1
ATOM 563 N N . ILE A 1 75 ? 12.798 8.095 -8.589 1.00 98.31 75 ILE A N 1
ATOM 564 C CA . ILE A 1 75 ? 11.991 8.530 -9.729 1.00 98.31 75 ILE A CA 1
ATOM 565 C C . ILE A 1 75 ? 10.564 8.858 -9.283 1.00 98.31 75 ILE A C 1
ATOM 567 O O . ILE A 1 75 ? 10.054 8.285 -8.322 1.00 98.31 75 ILE A O 1
ATOM 571 N N . GLY A 1 76 ? 9.922 9.804 -9.962 1.00 96.88 76 GLY A N 1
ATOM 572 C CA . GLY A 1 76 ? 8.527 10.168 -9.722 1.00 96.88 76 GLY A CA 1
ATOM 573 C C . GLY A 1 76 ? 7.600 9.656 -10.820 1.00 96.88 76 GLY A C 1
ATOM 574 O O . GLY A 1 76 ? 8.050 9.294 -11.907 1.00 96.88 76 GLY A O 1
ATOM 575 N N . LEU A 1 77 ? 6.293 9.688 -10.553 1.00 96.94 77 LEU A N 1
ATOM 576 C CA . LEU A 1 77 ? 5.284 9.531 -11.602 1.00 96.94 77 LEU A CA 1
ATOM 577 C C . LEU A 1 77 ? 5.464 10.623 -12.671 1.00 96.94 77 LEU A C 1
ATOM 579 O O . LEU A 1 77 ? 5.932 11.725 -12.371 1.00 96.94 77 LEU A O 1
ATOM 583 N N . GLY A 1 78 ? 5.137 10.317 -13.924 1.00 97.81 78 GLY A N 1
ATOM 584 C CA . GLY A 1 78 ? 5.373 11.223 -15.044 1.00 97.81 78 GLY A CA 1
ATOM 585 C C . GLY A 1 78 ? 6.816 11.263 -15.525 1.00 97.81 78 GLY A C 1
ATOM 586 O O . GLY A 1 78 ? 7.122 12.052 -16.416 1.00 97.81 78 GLY A O 1
ATOM 587 N N . SER A 1 79 ? 7.702 10.423 -14.990 1.00 98.19 79 SER A N 1
ATOM 588 C CA . SER A 1 79 ? 9.122 10.405 -15.349 1.00 98.19 79 SER A CA 1
ATOM 589 C C . SER A 1 79 ? 9.532 9.111 -16.048 1.00 98.19 79 SER A C 1
ATOM 591 O O . SER A 1 79 ? 8.918 8.058 -15.884 1.00 98.19 79 SER A O 1
ATOM 593 N N . GLN A 1 80 ? 10.621 9.189 -16.803 1.00 98.50 80 GLN A N 1
ATOM 594 C CA . GLN A 1 80 ? 11.284 8.067 -17.448 1.00 98.50 80 GLN A CA 1
ATOM 595 C C . GLN A 1 80 ? 12.778 8.052 -17.120 1.00 98.50 80 GLN A C 1
ATOM 597 O O . GLN A 1 80 ? 13.391 9.107 -16.967 1.00 98.50 80 GLN A O 1
ATOM 602 N N . SER A 1 81 ? 13.388 6.872 -17.076 1.00 98.62 81 SER A N 1
ATOM 603 C CA . SER A 1 81 ? 14.846 6.718 -17.015 1.00 98.62 81 SER A CA 1
ATOM 604 C C . SER A 1 81 ? 15.308 5.692 -18.047 1.00 98.62 81 SER A C 1
ATOM 606 O O . SER A 1 81 ? 14.602 4.730 -18.355 1.00 98.62 81 SER A O 1
ATOM 608 N N . THR A 1 82 ? 16.482 5.939 -18.628 1.00 98.69 82 THR A N 1
ATOM 609 C CA . THR A 1 82 ? 17.079 5.059 -19.635 1.00 98.69 82 THR A CA 1
ATOM 610 C C . THR A 1 82 ? 18.097 4.136 -18.981 1.00 98.69 82 THR A C 1
ATOM 612 O O . THR A 1 82 ? 19.049 4.612 -18.366 1.00 98.69 82 THR A O 1
ATOM 615 N N . LEU A 1 83 ? 17.913 2.828 -19.158 1.00 98.69 83 LEU A N 1
ATOM 616 C CA . LEU A 1 83 ? 18.913 1.802 -18.899 1.00 98.69 83 LEU A CA 1
ATOM 617 C C . LEU A 1 83 ? 19.838 1.717 -20.116 1.00 98.69 83 LEU A C 1
ATOM 619 O O . LEU A 1 83 ? 19.411 1.307 -21.200 1.00 98.69 83 LEU A O 1
ATOM 623 N N . ASP A 1 84 ? 21.082 2.152 -19.956 1.00 98.44 84 ASP A N 1
ATOM 624 C CA . ASP A 1 84 ? 22.053 2.212 -21.044 1.00 98.44 84 ASP A CA 1
ATOM 625 C C . ASP A 1 84 ? 22.583 0.826 -21.460 1.00 98.44 84 ASP A C 1
ATOM 627 O O . ASP A 1 84 ? 22.272 -0.202 -20.861 1.00 98.44 84 ASP A O 1
ATOM 631 N N . ASN A 1 85 ? 23.426 0.785 -22.496 1.00 97.75 85 ASN A N 1
ATOM 632 C CA . ASN A 1 85 ? 24.014 -0.465 -22.998 1.00 97.75 85 ASN A CA 1
ATOM 633 C C . ASN A 1 85 ? 24.922 -1.186 -21.977 1.00 97.75 85 ASN A C 1
ATOM 635 O O . ASN A 1 85 ? 25.307 -2.327 -22.221 1.00 97.75 85 ASN A O 1
ATOM 639 N N . ASN A 1 86 ? 25.275 -0.543 -20.859 1.00 97.19 86 ASN A N 1
ATOM 640 C CA . ASN A 1 86 ? 26.110 -1.099 -19.795 1.00 97.19 86 ASN A CA 1
ATOM 641 C C . ASN A 1 86 ? 25.289 -1.553 -18.575 1.00 97.19 86 ASN A C 1
ATOM 643 O O . ASN A 1 86 ? 25.871 -2.023 -17.599 1.00 97.19 86 ASN A O 1
ATOM 647 N N . GLY A 1 87 ? 23.958 -1.422 -18.610 1.00 97.12 87 GLY A N 1
ATOM 648 C CA . GLY A 1 87 ? 23.084 -1.780 -17.492 1.00 97.12 87 GLY A CA 1
ATOM 649 C C . GLY A 1 87 ? 23.016 -0.704 -16.404 1.00 97.12 87 GLY A C 1
ATOM 650 O O . GLY A 1 87 ? 22.666 -1.010 -15.263 1.00 97.12 87 GLY A O 1
ATOM 651 N N . HIS A 1 88 ? 23.343 0.547 -16.737 1.00 98.44 88 HIS A N 1
ATOM 652 C CA . HIS A 1 88 ? 23.246 1.687 -15.831 1.00 98.44 88 HIS A CA 1
ATOM 653 C C . HIS A 1 88 ? 21.977 2.504 -16.105 1.00 98.44 88 HIS A C 1
ATOM 655 O O . HIS A 1 88 ? 21.745 2.949 -17.231 1.00 98.44 88 HIS A O 1
ATOM 661 N N . LEU A 1 89 ? 21.147 2.700 -15.078 1.00 98.62 89 LEU A N 1
ATOM 662 C CA . LEU A 1 89 ? 20.008 3.617 -15.122 1.00 98.62 89 LEU A CA 1
ATOM 663 C C . LEU A 1 89 ? 20.508 5.053 -14.972 1.00 98.62 89 LEU A C 1
ATOM 665 O O . LEU A 1 89 ? 21.120 5.386 -13.956 1.00 98.62 89 LEU A O 1
ATOM 669 N N . GLY A 1 90 ? 20.225 5.889 -15.969 1.00 98.44 90 GLY A N 1
ATOM 670 C CA . GLY A 1 90 ? 20.527 7.318 -15.936 1.00 98.44 90 GLY A CA 1
ATOM 671 C C . GLY A 1 90 ? 19.533 8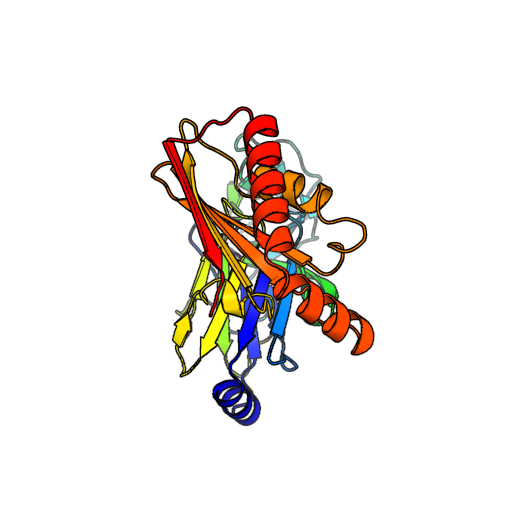.135 -15.106 1.00 98.44 90 GLY A C 1
ATOM 672 O O . GLY A 1 90 ? 18.531 7.621 -14.598 1.00 98.44 90 GLY A O 1
ATOM 673 N N . ASP A 1 91 ? 19.792 9.437 -15.018 1.00 98.25 91 ASP A N 1
ATOM 674 C CA . ASP A 1 91 ? 18.917 10.367 -14.304 1.00 98.25 91 ASP A CA 1
ATOM 675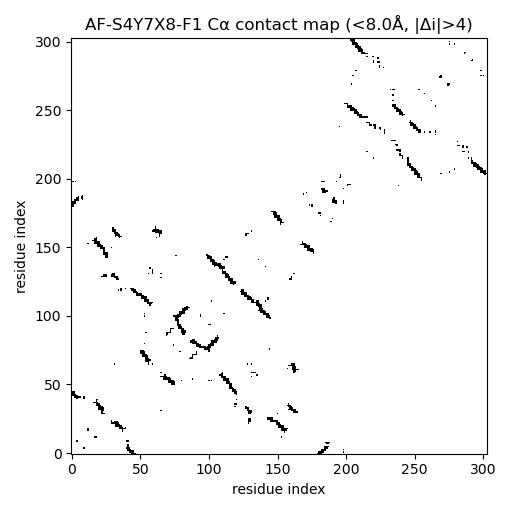 C C . ASP A 1 91 ? 17.500 10.411 -14.914 1.00 98.25 91 ASP A C 1
ATOM 677 O O . ASP A 1 91 ? 17.340 10.287 -16.137 1.00 98.25 91 ASP A O 1
ATOM 681 N N . PRO A 1 92 ? 16.452 10.600 -14.091 1.00 98.00 92 PRO A N 1
ATOM 682 C CA . PRO A 1 92 ? 15.094 10.740 -14.591 1.00 98.00 92 PRO A CA 1
ATOM 683 C C . PRO A 1 92 ? 14.924 11.958 -15.505 1.00 98.00 92 PRO A C 1
ATOM 685 O O . PRO A 1 92 ? 15.443 13.044 -15.251 1.00 98.00 92 PRO A O 1
ATOM 688 N N . SER A 1 93 ? 14.106 11.790 -16.537 1.00 97.69 93 SER A N 1
ATOM 689 C CA . SER A 1 93 ? 13.620 12.845 -17.429 1.00 97.69 93 SER A CA 1
ATOM 690 C C . SER A 1 93 ? 12.097 12.769 -17.532 1.00 97.69 93 SER A C 1
ATOM 692 O O . SER A 1 93 ? 11.496 11.790 -17.096 1.00 97.69 93 SER A O 1
ATOM 694 N N . SER A 1 94 ? 11.441 13.790 -18.078 1.00 97.00 94 SER A N 1
ATOM 695 C CA . SER A 1 94 ? 9.982 13.777 -18.227 1.00 97.00 94 SER A CA 1
ATOM 696 C C . SER A 1 94 ? 9.518 12.705 -19.218 1.00 97.00 94 SER A C 1
ATOM 698 O O . SER A 1 94 ? 10.133 12.512 -20.266 1.00 97.00 94 SER A O 1
ATOM 700 N N . SER A 1 95 ? 8.400 12.052 -18.907 1.00 94.62 95 SER A N 1
ATOM 701 C CA . SER A 1 95 ? 7.683 11.123 -19.787 1.00 94.62 95 SER A CA 1
ATOM 702 C C . SER A 1 95 ? 6.324 11.703 -20.200 1.00 94.62 95 SER A C 1
ATOM 704 O O . SER A 1 95 ? 5.866 12.697 -19.635 1.00 94.62 95 SER A O 1
ATOM 706 N N . ALA A 1 96 ? 5.671 11.088 -21.187 1.00 89.31 96 ALA A N 1
ATOM 707 C CA . ALA A 1 96 ? 4.369 11.545 -21.673 1.00 89.31 96 ALA A CA 1
ATOM 708 C C . ALA A 1 96 ? 3.195 11.182 -20.743 1.00 89.31 96 ALA A C 1
ATOM 710 O O . ALA A 1 96 ? 2.190 11.892 -20.740 1.00 89.31 96 ALA A O 1
ATOM 711 N N . ASP A 1 97 ? 3.302 10.094 -19.975 1.00 94.38 97 ASP A N 1
ATOM 712 C CA . ASP A 1 97 ? 2.226 9.615 -19.104 1.00 94.38 97 ASP A CA 1
ATOM 713 C C . ASP A 1 97 ? 2.467 10.065 -17.653 1.00 94.38 97 ASP A C 1
ATOM 715 O O . ASP A 1 97 ? 3.343 9.506 -16.989 1.00 94.38 97 ASP A O 1
ATOM 719 N N . PRO A 1 98 ? 1.676 11.020 -17.124 1.00 94.50 98 PRO A N 1
ATOM 720 C CA . PRO A 1 98 ? 1.864 11.576 -15.785 1.00 94.50 98 PRO A CA 1
ATOM 721 C C . PRO A 1 98 ? 1.598 10.577 -14.650 1.00 94.50 98 PRO A C 1
ATOM 723 O O . PRO A 1 98 ? 1.901 10.879 -13.497 1.00 94.50 98 PRO A O 1
ATOM 726 N N . THR A 1 99 ? 1.013 9.415 -14.947 1.00 94.19 99 THR A N 1
ATOM 727 C CA . THR A 1 99 ? 0.638 8.401 -13.954 1.00 94.19 99 THR A CA 1
ATOM 728 C C . THR A 1 99 ? 1.627 7.243 -13.866 1.00 94.19 99 THR A C 1
ATOM 730 O O . THR A 1 99 ? 1.544 6.449 -12.930 1.00 94.19 99 THR A O 1
ATOM 733 N N . SER A 1 100 ? 2.591 7.166 -14.788 1.00 97.38 100 SER A N 1
ATOM 734 C CA . SER A 1 100 ? 3.530 6.047 -14.876 1.00 97.38 100 SER A CA 1
ATOM 735 C C . SER A 1 100 ? 4.976 6.448 -14.576 1.00 97.38 100 SER A C 1
ATOM 737 O O . SER A 1 100 ? 5.355 7.619 -14.607 1.00 97.38 100 SER A O 1
ATOM 739 N N . ILE A 1 101 ? 5.790 5.441 -14.285 1.00 98.56 101 ILE A N 1
ATOM 740 C CA . ILE A 1 101 ? 7.247 5.473 -14.281 1.00 98.56 101 ILE A CA 1
ATOM 741 C C . ILE A 1 101 ? 7.691 4.632 -15.475 1.00 98.56 101 ILE A C 1
ATOM 743 O O . ILE A 1 101 ? 7.406 3.436 -15.524 1.00 98.56 101 ILE A O 1
ATOM 747 N N . THR A 1 102 ? 8.388 5.232 -16.435 1.00 98.50 102 THR A N 1
ATOM 748 C CA . THR A 1 102 ? 8.808 4.523 -17.653 1.00 98.50 102 THR A CA 1
ATOM 749 C C . THR A 1 102 ? 10.281 4.119 -17.591 1.00 98.50 102 THR A C 1
ATOM 751 O O . THR A 1 102 ? 11.160 4.956 -17.384 1.00 98.50 102 THR A O 1
ATOM 754 N N . LEU A 1 103 ? 10.582 2.843 -17.827 1.00 98.56 103 LEU A N 1
ATOM 755 C CA . LEU A 1 103 ? 11.945 2.388 -18.103 1.00 98.56 103 LEU A CA 1
ATOM 756 C C . LEU A 1 103 ? 12.148 2.323 -19.617 1.00 98.56 103 LEU A C 1
ATOM 758 O O . LEU A 1 103 ? 11.376 1.663 -20.306 1.00 98.56 103 LEU A O 1
ATOM 762 N N . ILE A 1 104 ? 13.200 2.960 -20.132 1.00 98.50 104 ILE A N 1
ATOM 763 C CA . ILE A 1 104 ? 13.654 2.817 -21.524 1.00 98.50 104 ILE A CA 1
ATOM 764 C C . ILE A 1 104 ? 14.883 1.915 -21.529 1.00 98.50 104 ILE A C 1
ATOM 766 O O . ILE A 1 104 ? 15.933 2.283 -21.015 1.00 98.50 104 ILE A O 1
ATOM 770 N N . ASN A 1 105 ? 14.769 0.727 -22.105 1.00 98.44 105 ASN A N 1
ATOM 771 C CA . ASN A 1 105 ? 15.808 -0.286 -22.092 1.00 98.44 105 ASN A CA 1
ATOM 772 C C . ASN A 1 105 ? 16.612 -0.321 -23.397 1.00 98.44 105 ASN A C 1
ATOM 774 O O . ASN A 1 105 ? 16.089 -0.704 -24.448 1.00 98.44 105 ASN A O 1
ATOM 778 N N . ASN A 1 106 ? 17.906 -0.008 -23.293 1.00 98.31 106 ASN A N 1
ATOM 779 C CA . ASN A 1 106 ? 18.894 -0.207 -24.353 1.00 98.31 106 ASN A CA 1
ATOM 780 C C . ASN A 1 106 ? 19.875 -1.361 -24.065 1.00 98.31 106 ASN A C 1
ATOM 782 O O . ASN A 1 106 ? 20.549 -1.810 -24.992 1.00 98.31 106 ASN A O 1
ATOM 786 N N . TYR A 1 107 ? 19.918 -1.870 -22.830 1.00 97.19 107 TYR A N 1
ATOM 787 C CA . TYR A 1 107 ? 20.839 -2.909 -22.363 1.00 97.19 107 TYR A CA 1
ATOM 788 C C . TYR A 1 107 ? 20.643 -4.257 -23.071 1.00 97.19 107 TYR A C 1
ATOM 790 O O . TYR A 1 107 ? 21.506 -4.731 -23.810 1.00 97.19 107 TYR A O 1
ATOM 798 N N . GLY A 1 108 ? 19.494 -4.885 -22.839 1.00 95.75 108 GLY A N 1
ATOM 799 C CA . GLY A 1 108 ? 19.248 -6.296 -23.122 1.00 95.75 108 GLY A CA 1
ATOM 800 C C . GLY A 1 108 ? 18.152 -6.843 -22.210 1.00 95.75 108 GLY A C 1
ATOM 801 O O . GLY A 1 108 ? 17.475 -6.077 -21.536 1.00 95.75 108 GLY A O 1
ATOM 802 N N . SER A 1 109 ? 17.961 -8.163 -22.177 1.00 97.88 109 SER A N 1
ATOM 803 C CA . SER A 1 109 ? 16.903 -8.792 -21.370 1.00 97.88 109 SER A CA 1
ATOM 804 C C . SER A 1 109 ? 16.998 -8.404 -19.889 1.00 97.88 109 SER A C 1
ATOM 806 O O . SER A 1 109 ? 17.959 -8.776 -19.222 1.00 97.88 109 SER A O 1
ATOM 808 N N . ILE A 1 110 ? 15.991 -7.696 -19.377 1.00 98.38 110 ILE A N 1
ATOM 809 C CA . ILE A 1 110 ? 15.895 -7.272 -17.975 1.00 98.38 110 ILE A CA 1
ATOM 810 C C . ILE A 1 110 ? 14.427 -7.234 -17.550 1.00 98.38 110 ILE A C 1
ATOM 812 O O . ILE A 1 110 ? 13.555 -6.952 -18.370 1.00 98.38 110 ILE A O 1
ATOM 816 N N . HIS A 1 111 ? 14.151 -7.475 -16.273 1.00 98.50 111 HIS A N 1
ATOM 817 C CA . HIS A 1 111 ? 12.844 -7.262 -15.660 1.00 98.50 111 HIS A CA 1
ATOM 818 C C . HIS A 1 111 ? 12.822 -5.886 -14.974 1.00 98.50 111 HIS A C 1
ATOM 820 O O . HIS A 1 111 ? 13.509 -5.709 -13.960 1.00 98.50 111 HIS A O 1
ATOM 826 N N . PRO A 1 112 ? 12.076 -4.898 -15.500 1.00 98.62 112 PRO A N 1
ATOM 827 C CA . PRO A 1 112 ? 11.863 -3.626 -14.821 1.00 98.62 112 PRO A CA 1
ATOM 828 C C . PRO A 1 112 ? 11.186 -3.830 -13.466 1.00 98.62 112 PRO A C 1
ATOM 830 O O . PRO A 1 112 ? 10.286 -4.658 -13.333 1.00 98.62 112 PRO A O 1
ATOM 833 N N . GLY A 1 113 ? 11.585 -3.062 -12.461 1.00 98.56 113 GLY A N 1
ATOM 834 C CA . GLY A 1 113 ? 10.978 -3.105 -11.140 1.00 98.56 113 GLY A CA 1
ATOM 835 C C . GLY A 1 113 ? 10.896 -1.729 -10.501 1.00 98.56 113 GLY A C 1
ATOM 836 O O . GLY A 1 113 ? 11.675 -0.826 -10.810 1.00 98.56 113 GLY A O 1
ATOM 837 N N . VAL A 1 114 ? 9.930 -1.572 -9.600 1.00 98.69 114 VAL A N 1
ATOM 838 C CA . VAL A 1 114 ? 9.723 -0.343 -8.828 1.00 98.69 114 VAL A CA 1
ATOM 839 C C . VAL A 1 114 ? 9.710 -0.674 -7.347 1.00 98.69 114 VAL A C 1
ATOM 841 O O . VAL A 1 114 ? 9.099 -1.651 -6.908 1.00 98.69 114 VAL A O 1
ATOM 844 N N . SER A 1 115 ? 10.380 0.174 -6.578 1.00 98.69 115 SER A N 1
ATOM 845 C CA . SER A 1 115 ? 10.336 0.205 -5.120 1.00 98.69 115 SER A CA 1
ATOM 846 C C . SER A 1 115 ? 9.542 1.410 -4.640 1.00 98.69 115 SER A C 1
ATOM 848 O O . SER A 1 115 ? 9.470 2.426 -5.330 1.00 98.69 115 SER A O 1
ATOM 850 N N . SER A 1 116 ? 8.976 1.312 -3.439 1.00 98.25 116 SER A N 1
ATOM 851 C CA . SER A 1 116 ? 8.273 2.413 -2.784 1.00 98.25 116 SER A CA 1
ATOM 852 C C . SER A 1 116 ? 8.612 2.486 -1.299 1.00 98.25 116 SER A C 1
ATOM 854 O O . SER A 1 116 ? 8.899 1.467 -0.660 1.00 98.25 116 SER A O 1
ATOM 856 N N . VAL A 1 117 ? 8.594 3.705 -0.762 1.00 97.44 117 VAL A N 1
ATOM 857 C CA . VAL A 1 117 ? 8.812 3.978 0.660 1.00 97.44 117 VAL A CA 1
ATOM 858 C C . VAL A 1 117 ? 7.595 3.546 1.471 1.00 97.44 117 VAL A C 1
ATOM 860 O O . VAL A 1 117 ? 6.487 3.991 1.194 1.00 97.44 117 VAL A O 1
ATOM 863 N N . CYS A 1 118 ? 7.799 2.755 2.521 1.00 96.56 118 CYS A N 1
ATOM 864 C CA . CYS A 1 118 ? 6.784 2.470 3.535 1.00 96.56 118 CYS A CA 1
ATOM 865 C C . CYS A 1 118 ? 7.331 2.656 4.947 1.00 96.56 118 CYS A C 1
ATOM 867 O O . CYS A 1 118 ? 8.522 2.464 5.194 1.00 96.56 118 CYS A O 1
ATOM 869 N N . THR A 1 119 ? 6.430 2.947 5.876 1.00 96.00 119 THR A N 1
ATOM 870 C CA . THR A 1 119 ? 6.626 2.799 7.312 1.00 96.00 119 THR A CA 1
ATOM 871 C C . THR A 1 119 ? 5.883 1.542 7.757 1.00 96.00 119 THR A C 1
ATOM 873 O O . THR A 1 119 ? 4.659 1.446 7.613 1.00 96.00 119 THR A O 1
ATOM 876 N N . ASP A 1 120 ? 6.640 0.558 8.240 1.00 94.62 120 ASP A N 1
ATOM 877 C CA . ASP A 1 120 ? 6.105 -0.724 8.690 1.00 94.62 120 ASP A CA 1
ATOM 878 C C . ASP A 1 120 ? 5.299 -0.598 9.995 1.00 94.62 120 ASP A C 1
ATOM 880 O O . ASP A 1 120 ? 5.194 0.473 10.597 1.00 94.62 120 ASP A O 1
ATOM 884 N N . ILE A 1 121 ? 4.733 -1.718 10.448 1.00 91.69 121 ILE A N 1
ATOM 885 C CA . ILE A 1 121 ? 3.896 -1.760 11.655 1.00 91.69 121 ILE A CA 1
ATOM 886 C C . ILE A 1 121 ? 4.648 -1.437 12.953 1.00 91.69 121 ILE A C 1
ATOM 888 O O . ILE A 1 121 ? 4.019 -1.140 13.966 1.00 91.69 121 ILE A O 1
ATOM 892 N N . ASN A 1 122 ? 5.980 -1.468 12.904 1.00 88.56 122 ASN A N 1
ATOM 893 C CA . ASN A 1 122 ? 6.876 -1.153 14.008 1.00 88.56 122 ASN A CA 1
ATOM 894 C C . ASN A 1 122 ? 7.378 0.298 13.944 1.00 88.56 122 ASN A C 1
ATOM 896 O O . ASN A 1 122 ? 8.161 0.719 14.794 1.00 88.56 122 ASN A O 1
ATOM 900 N N . GLY A 1 123 ? 6.932 1.078 12.954 1.00 90.81 123 GLY A N 1
ATOM 901 C CA . GLY A 1 123 ? 7.337 2.467 12.760 1.00 90.81 123 GLY A CA 1
ATOM 902 C C . GLY A 1 123 ? 8.655 2.640 11.999 1.00 90.81 123 GLY A C 1
ATOM 903 O O . GLY A 1 123 ? 9.134 3.769 11.876 1.00 90.81 123 GLY A O 1
ATOM 904 N N . ASN A 1 124 ? 9.246 1.570 11.457 1.00 94.12 124 ASN A N 1
ATOM 905 C CA . ASN A 1 124 ? 10.490 1.669 10.696 1.00 94.12 124 ASN A CA 1
ATOM 906 C C . ASN A 1 124 ? 10.199 2.048 9.248 1.00 94.12 124 ASN A C 1
ATOM 908 O O . ASN A 1 124 ? 9.376 1.429 8.575 1.00 94.12 124 ASN A O 1
ATOM 912 N N . THR A 1 125 ? 10.919 3.047 8.744 1.00 95.94 125 THR A N 1
ATOM 913 C CA . THR A 1 125 ? 10.789 3.486 7.353 1.00 95.94 125 THR A CA 1
ATOM 914 C C . THR A 1 125 ? 11.849 2.826 6.478 1.00 95.94 125 THR A C 1
ATOM 916 O O . THR A 1 125 ? 13.033 2.847 6.808 1.00 95.94 125 THR A O 1
ATOM 919 N N . SER A 1 126 ? 11.428 2.249 5.354 1.00 96.12 126 SER A N 1
ATOM 920 C CA . SER A 1 126 ? 12.301 1.578 4.384 1.00 96.12 126 SER A CA 1
ATOM 921 C C . SER A 1 126 ? 11.783 1.760 2.954 1.00 96.12 126 SER A C 1
ATOM 923 O O . SER A 1 126 ? 10.613 2.068 2.744 1.00 96.12 126 SER A O 1
ATOM 925 N N . THR A 1 127 ? 12.666 1.605 1.963 1.00 97.44 127 THR A N 1
ATOM 926 C CA . THR A 1 127 ? 12.301 1.590 0.536 1.00 97.44 127 THR A CA 1
ATOM 927 C C . THR A 1 127 ? 12.406 0.163 0.032 1.00 97.44 127 THR A C 1
ATOM 929 O O . THR A 1 127 ? 13.514 -0.337 -0.154 1.00 97.44 127 THR A O 1
ATOM 932 N N . ASN A 1 128 ? 11.264 -0.481 -0.194 1.00 98.06 128 ASN A N 1
ATOM 933 C CA . ASN A 1 128 ? 11.212 -1.888 -0.582 1.00 98.06 128 ASN A CA 1
ATOM 934 C C . ASN A 1 128 ? 10.581 -2.044 -1.972 1.00 98.06 128 ASN A C 1
ATOM 936 O O . ASN A 1 128 ? 9.699 -1.255 -2.329 1.00 98.06 128 ASN A O 1
ATOM 940 N N . PRO A 1 129 ? 10.998 -3.054 -2.754 1.00 98.50 129 PRO A N 1
ATOM 941 C CA . PRO A 1 129 ? 10.345 -3.426 -4.002 1.00 98.50 129 PRO A CA 1
ATOM 942 C C . PRO A 1 129 ? 8.842 -3.664 -3.817 1.00 98.50 129 PRO A C 1
ATOM 944 O O . PRO A 1 129 ? 8.426 -4.376 -2.905 1.00 98.50 129 PRO A O 1
ATOM 947 N N . ILE A 1 130 ? 8.033 -3.071 -4.695 1.00 98.56 130 ILE A N 1
ATOM 948 C CA . ILE A 1 130 ? 6.581 -3.295 -4.771 1.00 98.56 130 ILE A CA 1
ATOM 949 C C . ILE A 1 130 ? 6.185 -4.117 -5.994 1.00 98.56 130 ILE A C 1
ATOM 951 O O . ILE A 1 130 ? 5.111 -4.709 -6.009 1.00 98.56 130 ILE A O 1
ATOM 955 N N . TYR A 1 131 ? 7.046 -4.150 -7.013 1.00 98.69 131 TYR A N 1
ATOM 956 C CA . TYR A 1 131 ? 6.763 -4.816 -8.274 1.00 98.69 131 TYR A CA 1
ATOM 957 C C . TYR A 1 131 ? 8.040 -5.164 -9.033 1.00 98.69 131 TYR A C 1
ATOM 959 O O . TYR A 1 131 ? 9.018 -4.412 -8.997 1.00 98.69 131 TYR A O 1
ATOM 967 N N . VAL A 1 132 ? 7.983 -6.267 -9.775 1.00 98.62 132 VAL A N 1
ATOM 968 C CA . VAL A 1 132 ? 8.941 -6.641 -10.822 1.00 98.62 132 VAL A CA 1
ATOM 969 C C . VAL A 1 132 ? 8.150 -7.177 -12.011 1.00 98.62 132 VAL A C 1
ATOM 971 O O . VAL A 1 132 ? 7.264 -8.000 -11.820 1.00 98.62 132 VAL A O 1
ATOM 974 N N . ALA A 1 133 ? 8.446 -6.754 -13.236 1.00 98.06 133 ALA A N 1
ATOM 975 C CA . ALA A 1 133 ? 7.794 -7.302 -14.420 1.00 98.06 133 ALA A CA 1
ATOM 976 C C . ALA A 1 133 ? 8.069 -8.807 -14.533 1.00 98.06 133 ALA A C 1
ATOM 978 O O . ALA A 1 133 ? 9.220 -9.229 -14.487 1.00 98.06 133 ALA A O 1
ATOM 979 N N . GLU A 1 134 ? 7.035 -9.632 -14.699 1.00 96.69 134 GLU A N 1
ATOM 980 C CA . GLU A 1 134 ? 7.220 -11.091 -14.763 1.00 96.69 134 GLU A CA 1
ATOM 981 C C . GLU A 1 134 ? 7.951 -11.527 -16.031 1.00 96.69 134 GLU A C 1
ATOM 983 O O . GLU A 1 134 ? 8.773 -12.440 -16.001 1.00 96.69 134 GLU A O 1
ATOM 988 N N . ASN A 1 135 ? 7.687 -10.833 -17.139 1.00 96.56 135 ASN A N 1
ATOM 989 C CA . ASN A 1 135 ? 8.380 -11.030 -18.403 1.00 96.56 135 ASN A CA 1
ATOM 990 C C . ASN A 1 135 ? 9.459 -9.957 -18.568 1.00 96.56 135 ASN A C 1
ATOM 992 O O . ASN A 1 135 ? 9.175 -8.779 -18.336 1.00 96.56 135 ASN A O 1
ATOM 996 N N . PRO A 1 136 ? 10.678 -10.327 -18.996 1.00 97.19 136 PRO A N 1
ATOM 997 C CA . PRO A 1 136 ? 11.705 -9.341 -19.255 1.00 97.19 136 PRO A CA 1
ATOM 998 C C . PRO A 1 136 ? 11.406 -8.587 -20.552 1.00 97.19 136 PRO A C 1
ATOM 1000 O O . PRO A 1 136 ? 10.862 -9.140 -21.511 1.00 97.19 136 PRO A O 1
ATOM 1003 N N . ILE A 1 137 ? 11.854 -7.338 -20.618 1.00 97.12 137 ILE A N 1
ATOM 1004 C CA . ILE A 1 137 ? 11.945 -6.585 -21.868 1.00 97.12 137 ILE A CA 1
ATOM 1005 C C . ILE A 1 137 ? 13.382 -6.661 -22.390 1.00 97.12 137 ILE A C 1
ATOM 1007 O O . ILE A 1 137 ? 14.332 -6.575 -21.616 1.00 97.12 137 ILE A O 1
ATOM 1011 N N . VAL A 1 138 ? 13.567 -6.824 -23.704 1.00 94.00 138 VAL A N 1
ATOM 1012 C CA . VAL A 1 138 ? 14.913 -6.920 -24.309 1.00 94.00 138 VAL A CA 1
ATOM 1013 C C . VAL A 1 138 ? 15.431 -5.552 -24.739 1.00 94.00 138 VAL A C 1
ATOM 1015 O O . VAL A 1 138 ? 16.522 -5.150 -24.355 1.00 94.00 138 VAL A O 1
ATOM 1018 N N . LYS A 1 139 ? 14.651 -4.840 -25.551 1.00 94.75 139 LYS A N 1
ATOM 1019 C CA . LYS A 1 139 ? 14.851 -3.434 -25.913 1.00 94.75 139 LYS A CA 1
ATOM 1020 C C . LYS A 1 139 ? 13.484 -2.793 -26.089 1.00 94.75 139 LYS A C 1
ATOM 1022 O O . LYS A 1 139 ? 12.544 -3.479 -26.487 1.00 94.75 139 LYS A O 1
ATOM 1027 N N . GLY A 1 140 ? 13.385 -1.498 -25.822 1.00 96.12 140 GLY A N 1
ATOM 1028 C CA . GLY A 1 140 ? 12.126 -0.756 -25.896 1.00 96.12 140 GLY A CA 1
ATOM 1029 C C . GLY A 1 140 ? 11.800 -0.100 -24.567 1.00 96.12 140 GLY A C 1
ATOM 1030 O O . GLY A 1 140 ? 12.707 0.277 -23.836 1.00 96.12 140 GLY A O 1
ATOM 1031 N N . SER A 1 141 ? 10.520 0.049 -24.255 1.00 96.38 141 SER A N 1
ATOM 1032 C CA . SER A 1 141 ? 10.077 0.708 -23.030 1.00 96.38 141 SER A CA 1
ATOM 1033 C C . SER A 1 141 ? 9.017 -0.100 -22.303 1.00 96.38 141 SER A C 1
ATOM 1035 O O . SER A 1 141 ? 8.216 -0.773 -22.948 1.00 96.38 141 SER A O 1
ATOM 1037 N N . ASP A 1 142 ? 8.982 0.034 -20.983 1.00 97.62 142 ASP A N 1
ATOM 1038 C CA . ASP A 1 142 ? 7.913 -0.491 -20.135 1.00 97.62 142 ASP A CA 1
ATOM 1039 C C . ASP A 1 142 ? 7.423 0.602 -19.182 1.00 97.62 142 ASP A C 1
ATOM 1041 O O . ASP A 1 142 ? 8.229 1.352 -18.623 1.00 97.62 142 ASP A O 1
ATOM 1045 N N . ALA A 1 143 ? 6.104 0.713 -19.044 1.00 97.69 143 ALA A N 1
ATOM 1046 C CA . ALA A 1 143 ? 5.437 1.739 -18.255 1.00 97.69 143 ALA A CA 1
ATOM 1047 C C . ALA A 1 143 ? 4.841 1.105 -16.997 1.00 97.69 143 ALA A C 1
ATOM 1049 O O . ALA A 1 143 ? 3.882 0.334 -17.042 1.00 97.69 143 ALA A O 1
ATOM 1050 N N . LEU A 1 144 ? 5.408 1.455 -15.850 1.00 98.19 144 LEU A N 1
ATOM 1051 C CA . LEU A 1 144 ? 5.034 0.929 -14.546 1.00 98.19 144 LEU A CA 1
ATOM 1052 C C . LEU A 1 144 ? 4.111 1.940 -13.871 1.00 98.19 144 LEU A C 1
ATOM 1054 O O . LEU A 1 144 ? 4.518 3.068 -13.619 1.00 98.19 144 LEU A O 1
ATOM 1058 N N . THR A 1 145 ? 2.871 1.553 -13.578 1.00 98.12 145 THR A N 1
ATOM 1059 C CA . THR A 1 145 ? 1.851 2.469 -13.031 1.00 98.12 145 THR A CA 1
ATOM 1060 C C . THR A 1 145 ? 1.503 2.082 -11.593 1.00 98.12 145 THR A C 1
ATOM 1062 O O . THR A 1 145 ? 0.610 1.256 -11.401 1.00 98.12 145 THR A O 1
ATOM 1065 N N . PRO A 1 146 ? 2.205 2.590 -10.562 1.00 97.38 146 PRO A N 1
ATOM 1066 C CA . PRO A 1 146 ? 1.805 2.377 -9.175 1.00 97.38 146 PRO A CA 1
ATOM 1067 C C . PRO A 1 146 ? 0.364 2.828 -8.928 1.00 97.38 146 PRO A C 1
ATOM 1069 O O . PRO A 1 146 ? -0.022 3.933 -9.302 1.00 97.38 146 PRO A O 1
ATOM 1072 N N . VAL A 1 147 ? -0.424 1.980 -8.270 1.00 95.94 147 VAL A N 1
ATOM 1073 C CA . VAL A 1 147 ? -1.804 2.282 -7.877 1.00 95.94 147 VAL A CA 1
ATOM 1074 C C . VAL A 1 147 ? -1.870 2.321 -6.355 1.00 95.94 147 VAL A C 1
ATOM 1076 O O . VAL A 1 147 ? -1.259 1.497 -5.672 1.00 95.94 147 VAL A O 1
ATOM 1079 N N . GLU A 1 148 ? -2.629 3.269 -5.806 1.00 93.44 148 GLU A N 1
ATOM 1080 C CA . GLU A 1 148 ? -2.893 3.371 -4.366 1.00 93.44 148 GLU A CA 1
ATOM 1081 C C . GLU A 1 148 ? -3.901 2.304 -3.917 1.00 93.44 148 GLU A C 1
ATOM 1083 O O . GLU A 1 148 ? -4.975 2.599 -3.411 1.00 93.44 148 GLU A O 1
ATOM 1088 N N . SER A 1 149 ? -3.554 1.037 -4.136 1.00 95.50 149 SER A N 1
ATOM 1089 C CA . SER A 1 149 ? -4.294 -0.132 -3.681 1.00 95.50 149 SER A CA 1
ATOM 1090 C C . SER A 1 149 ? -3.317 -1.146 -3.095 1.00 95.50 149 SER A C 1
ATOM 1092 O O . SER A 1 149 ? -2.269 -1.440 -3.684 1.00 95.50 149 SER A O 1
ATOM 1094 N N . VAL A 1 150 ? -3.648 -1.671 -1.916 1.00 97.50 150 VAL A N 1
ATOM 1095 C CA . VAL A 1 150 ? -2.795 -2.586 -1.150 1.00 97.50 150 VAL A CA 1
ATOM 1096 C C . VAL A 1 150 ? -3.529 -3.897 -0.910 1.00 97.50 150 VAL A C 1
ATOM 1098 O O . VAL A 1 150 ? -4.659 -3.905 -0.432 1.00 97.50 150 VAL A O 1
ATOM 1101 N N . MET A 1 151 ? -2.869 -5.008 -1.217 1.00 98.31 151 MET A N 1
ATOM 1102 C CA . MET A 1 151 ? -3.309 -6.342 -0.832 1.00 98.31 151 MET A CA 1
ATOM 1103 C C . MET A 1 151 ? -2.733 -6.684 0.541 1.00 98.31 151 MET A C 1
ATOM 1105 O O . MET A 1 151 ? -1.533 -6.513 0.766 1.00 98.31 151 MET A O 1
ATOM 1109 N N . VAL A 1 152 ? -3.582 -7.182 1.439 1.00 98.38 152 VAL A N 1
ATOM 1110 C CA . VAL A 1 152 ? -3.210 -7.618 2.791 1.00 98.38 152 VAL A CA 1
ATOM 1111 C C . VAL A 1 152 ? -3.644 -9.061 2.999 1.00 98.38 152 VAL A C 1
ATOM 1113 O O . VAL A 1 152 ? -4.755 -9.431 2.625 1.00 98.38 152 VAL A O 1
ATOM 1116 N N . TRP A 1 153 ? -2.766 -9.881 3.570 1.00 98.38 153 TRP A N 1
ATOM 1117 C CA . TRP A 1 153 ? -3.049 -11.286 3.867 1.00 98.38 153 TRP A CA 1
ATOM 1118 C C . TRP A 1 153 ? -2.122 -11.822 4.962 1.00 98.38 153 TRP A C 1
ATOM 1120 O O . TRP A 1 153 ? -1.178 -11.144 5.376 1.00 98.38 153 TRP A O 1
ATOM 1130 N N . PHE A 1 154 ? -2.389 -13.049 5.407 1.00 98.06 154 PHE A N 1
ATOM 1131 C CA . PHE A 1 154 ? -1.498 -13.811 6.276 1.00 98.06 154 PHE A CA 1
ATOM 1132 C C . PHE A 1 154 ? -0.878 -14.974 5.508 1.00 98.06 154 PHE A C 1
ATOM 1134 O O . PHE A 1 154 ? -1.573 -15.676 4.775 1.00 98.06 154 PHE A O 1
ATOM 1141 N N . ASP A 1 155 ? 0.420 -15.196 5.688 1.00 96.69 155 ASP A N 1
ATOM 1142 C CA . ASP A 1 155 ? 1.147 -16.289 5.030 1.00 96.69 155 ASP A CA 1
ATOM 1143 C C . ASP A 1 155 ? 2.222 -16.872 5.954 1.00 96.69 155 ASP A C 1
ATOM 1145 O O . ASP A 1 155 ? 2.539 -16.286 6.986 1.00 96.69 155 ASP A O 1
ATOM 1149 N N . GLN A 1 156 ? 2.799 -18.016 5.603 1.00 95.06 156 GLN A N 1
ATOM 1150 C CA . GLN A 1 156 ? 3.887 -18.647 6.352 1.00 95.06 156 GLN A CA 1
ATOM 1151 C C . GLN A 1 156 ? 5.173 -18.649 5.526 1.00 95.06 156 GLN A C 1
ATOM 1153 O O . GLN A 1 156 ? 5.150 -18.807 4.310 1.00 95.06 156 GLN A O 1
ATOM 1158 N N . ASN A 1 157 ? 6.323 -18.559 6.200 1.00 89.25 157 ASN A N 1
ATOM 1159 C CA . ASN A 1 157 ? 7.649 -18.690 5.575 1.00 89.25 157 ASN A CA 1
ATOM 1160 C C . ASN A 1 157 ? 7.913 -17.698 4.424 1.00 89.25 157 ASN A C 1
ATOM 1162 O O . ASN A 1 157 ? 8.668 -18.005 3.502 1.00 89.25 157 ASN A O 1
ATOM 1166 N N . ILE A 1 158 ? 7.309 -16.512 4.482 1.00 94.62 158 ILE A N 1
ATOM 1167 C CA . ILE A 1 158 ? 7.525 -15.442 3.512 1.00 94.62 158 ILE A CA 1
ATOM 1168 C C . ILE A 1 158 ? 8.130 -14.218 4.196 1.00 94.62 158 ILE A C 1
ATOM 1170 O O . ILE A 1 158 ? 7.918 -13.986 5.386 1.00 94.62 158 ILE A O 1
ATOM 1174 N N . GLN A 1 159 ? 8.892 -13.439 3.436 1.00 96.62 159 GLN A N 1
ATOM 1175 C CA . GLN A 1 159 ? 9.555 -12.231 3.919 1.00 96.62 159 GLN A CA 1
ATOM 1176 C C . GLN A 1 159 ? 9.380 -11.067 2.942 1.00 96.62 159 GLN A C 1
ATOM 1178 O O . GLN A 1 159 ? 9.050 -11.266 1.767 1.00 96.62 159 GLN A O 1
ATOM 1183 N N . THR A 1 160 ? 9.649 -9.856 3.418 1.00 97.94 160 THR A N 1
ATOM 1184 C CA . THR A 1 160 ? 9.743 -8.641 2.606 1.00 97.94 160 THR A CA 1
ATOM 1185 C C . THR A 1 160 ? 10.600 -8.872 1.358 1.00 97.94 160 THR A C 1
ATOM 1187 O O . THR A 1 160 ? 11.600 -9.591 1.383 1.00 97.94 160 THR A O 1
ATOM 1190 N N . SER A 1 161 ? 10.185 -8.264 0.252 1.00 98.31 161 SER A N 1
ATOM 1191 C CA . SER A 1 161 ? 10.763 -8.377 -1.087 1.00 98.31 161 SER A CA 1
ATOM 1192 C C . SER A 1 161 ? 10.586 -9.736 -1.767 1.00 98.31 161 SER A C 1
ATOM 1194 O O . SER A 1 161 ? 11.136 -9.926 -2.846 1.00 98.31 161 SER A O 1
ATOM 1196 N N . THR A 1 162 ? 9.842 -10.695 -1.207 1.00 98.25 162 THR A N 1
ATOM 1197 C CA . THR A 1 162 ? 9.612 -11.989 -1.881 1.00 98.25 162 THR A CA 1
ATOM 1198 C C . THR A 1 162 ? 8.687 -11.828 -3.089 1.00 98.25 162 THR A C 1
ATOM 1200 O O . THR A 1 162 ? 7.579 -11.310 -2.952 1.00 98.25 162 THR A O 1
ATOM 1203 N N . MET A 1 163 ? 9.120 -12.299 -4.260 1.00 98.06 163 MET A N 1
ATOM 1204 C CA . MET A 1 163 ? 8.329 -12.324 -5.493 1.00 98.06 163 MET A CA 1
ATOM 1205 C C . MET A 1 163 ? 7.289 -13.445 -5.486 1.00 98.06 163 MET A C 1
ATOM 1207 O O . MET A 1 163 ? 7.495 -14.494 -4.869 1.00 98.06 163 MET A O 1
ATOM 1211 N N . PHE A 1 164 ? 6.189 -13.261 -6.211 1.00 97.12 164 PHE A N 1
ATOM 1212 C CA . PHE A 1 164 ? 5.154 -14.276 -6.395 1.00 97.12 164 PHE A CA 1
ATOM 1213 C C . PHE A 1 164 ? 4.302 -14.040 -7.636 1.00 97.12 164 PHE A C 1
ATOM 1215 O O . PHE A 1 164 ? 4.108 -12.903 -8.032 1.00 97.12 164 PHE A O 1
ATOM 1222 N N . SER A 1 165 ? 3.769 -15.118 -8.202 1.00 90.44 165 SER A N 1
ATOM 1223 C CA . SER A 1 165 ? 2.838 -15.109 -9.343 1.00 90.44 165 SER A CA 1
ATOM 1224 C C . SER A 1 165 ? 1.482 -15.733 -9.004 1.00 90.44 165 SER A C 1
ATOM 1226 O O . SER A 1 165 ? 0.513 -15.576 -9.740 1.00 90.44 165 SER A O 1
ATOM 1228 N N . ASP A 1 166 ? 1.413 -16.464 -7.890 1.00 87.62 166 ASP A N 1
ATOM 1229 C CA . ASP A 1 166 ? 0.244 -17.252 -7.524 1.00 87.62 166 ASP A CA 1
ATOM 1230 C C . ASP A 1 166 ? -0.685 -16.466 -6.596 1.00 87.62 166 ASP A C 1
ATOM 1232 O O . ASP A 1 166 ? -0.271 -15.563 -5.861 1.00 87.62 166 ASP A O 1
ATOM 1236 N N . SER A 1 167 ? -1.965 -16.839 -6.617 1.00 84.88 167 SER A N 1
ATOM 1237 C CA . SER A 1 167 ? -2.963 -16.257 -5.722 1.00 84.88 167 SER A CA 1
ATOM 1238 C C . SER A 1 167 ? -2.598 -16.492 -4.258 1.00 84.88 167 SER A C 1
ATOM 1240 O O . SER A 1 167 ? -2.110 -17.556 -3.878 1.00 84.88 167 SER A O 1
ATOM 1242 N N . ARG A 1 168 ? -2.866 -15.487 -3.424 1.00 92.38 168 ARG A N 1
ATOM 1243 C CA . ARG A 1 168 ? -2.694 -15.579 -1.972 1.00 92.38 168 ARG A CA 1
ATOM 1244 C C . ARG A 1 168 ? -3.940 -16.156 -1.323 1.00 92.38 168 ARG A C 1
ATOM 1246 O O . ARG A 1 168 ? -5.038 -16.001 -1.850 1.00 92.38 168 ARG A O 1
ATOM 1253 N N . SER A 1 169 ? -3.763 -16.830 -0.194 1.00 89.19 169 SER A N 1
ATOM 1254 C CA . SER A 1 169 ? -4.872 -17.379 0.584 1.00 89.19 169 SER A CA 1
ATOM 1255 C C . SER A 1 169 ? -5.591 -16.259 1.325 1.00 89.19 169 SER A C 1
ATOM 1257 O O . SER A 1 169 ? -4.958 -15.511 2.065 1.00 89.19 169 SER A O 1
ATOM 1259 N N . ASN A 1 170 ? -6.907 -16.160 1.122 1.00 94.19 170 ASN A N 1
ATOM 1260 C CA . ASN A 1 170 ? -7.787 -15.196 1.788 1.00 94.19 170 ASN A CA 1
ATOM 1261 C C . ASN A 1 170 ? -7.227 -13.752 1.860 1.00 94.19 170 ASN A C 1
ATOM 1263 O O . ASN A 1 170 ? -7.078 -13.205 2.955 1.00 94.19 170 ASN A O 1
ATOM 1267 N N . PRO A 1 171 ? -6.853 -13.125 0.730 1.00 97.06 171 PRO A N 1
ATOM 1268 C CA . PRO A 1 171 ? -6.364 -11.761 0.734 1.00 97.06 171 PRO A CA 1
ATOM 1269 C C . PRO A 1 171 ? -7.532 -10.774 0.746 1.00 97.06 171 PRO A C 1
ATOM 1271 O O . PRO A 1 171 ? -8.607 -11.049 0.212 1.00 97.06 171 PRO A O 1
ATOM 1274 N N . VAL A 1 172 ? -7.290 -9.577 1.272 1.00 97.50 172 VAL A N 1
ATOM 1275 C CA . VAL A 1 172 ? -8.172 -8.422 1.087 1.00 97.50 172 VAL A CA 1
ATOM 1276 C C . VAL A 1 172 ? -7.459 -7.348 0.280 1.00 97.50 172 VAL A C 1
ATOM 1278 O O . VAL A 1 172 ? -6.332 -6.967 0.593 1.00 97.50 172 VAL A O 1
ATOM 1281 N N . GLU A 1 173 ? -8.123 -6.844 -0.758 1.00 97.00 173 GLU A N 1
ATOM 1282 C CA . GLU A 1 173 ? -7.693 -5.633 -1.455 1.00 97.00 173 GLU A CA 1
ATOM 1283 C C . GLU A 1 173 ? -8.282 -4.398 -0.751 1.00 97.00 173 GLU A C 1
ATOM 1285 O O . GLU A 1 173 ? -9.472 -4.330 -0.420 1.00 97.00 173 GLU A O 1
ATOM 1290 N N . ILE A 1 174 ? -7.424 -3.418 -0.488 1.00 94.94 174 ILE A N 1
ATOM 1291 C CA . ILE A 1 174 ? -7.759 -2.151 0.154 1.00 94.94 174 ILE A CA 1
ATOM 1292 C C . ILE A 1 174 ? -7.423 -1.036 -0.835 1.00 94.94 174 ILE A C 1
ATOM 1294 O O . ILE A 1 174 ? -6.270 -0.623 -0.949 1.00 94.94 174 ILE A O 1
ATOM 1298 N N . ASP A 1 175 ? -8.449 -0.564 -1.542 1.00 91.81 175 ASP A N 1
ATOM 1299 C CA . ASP A 1 175 ? -8.358 0.556 -2.478 1.00 91.81 175 ASP A CA 1
ATOM 1300 C C . ASP A 1 175 ? -8.384 1.897 -1.722 1.00 91.81 175 ASP A C 1
ATOM 1302 O O . ASP A 1 175 ? -9.316 2.199 -0.971 1.00 91.81 175 ASP A O 1
ATOM 1306 N N . LEU A 1 176 ? -7.327 2.682 -1.910 1.00 85.62 176 LEU A N 1
ATOM 1307 C CA . LEU A 1 176 ? -7.077 4.001 -1.329 1.00 85.62 176 LEU A CA 1
ATOM 1308 C C . LEU A 1 176 ? -6.891 5.066 -2.424 1.00 85.62 176 LEU A C 1
ATOM 1310 O O . LEU A 1 176 ? -6.418 6.167 -2.162 1.00 85.62 176 LEU A O 1
ATOM 1314 N N . THR A 1 177 ? -7.315 4.794 -3.660 1.00 83.75 177 THR A N 1
ATOM 1315 C CA . THR A 1 177 ? -7.250 5.769 -4.763 1.00 83.75 177 THR A CA 1
ATOM 1316 C C . THR A 1 177 ? -8.085 7.026 -4.506 1.00 83.75 177 THR A C 1
ATOM 1318 O O . THR A 1 177 ? -7.781 8.087 -5.045 1.00 83.75 177 THR A O 1
ATOM 1321 N N . GLN A 1 178 ? -9.123 6.922 -3.669 1.00 79.44 178 GLN A N 1
ATOM 1322 C CA . GLN A 1 178 ? -10.024 8.020 -3.289 1.00 79.44 178 GLN A CA 1
ATOM 1323 C C . GLN A 1 178 ? -9.990 8.336 -1.780 1.00 79.44 178 GLN A C 1
ATOM 1325 O O . GLN A 1 178 ? -10.819 9.104 -1.289 1.00 79.44 178 GLN A O 1
ATOM 1330 N N . ALA A 1 179 ? -9.069 7.735 -1.017 1.00 77.12 179 ALA A N 1
ATOM 1331 C CA . ALA A 1 179 ? -9.008 7.874 0.437 1.00 77.12 179 ALA A CA 1
ATOM 1332 C C . ALA A 1 179 ? -7.570 7.776 0.963 1.00 77.12 179 ALA A C 1
ATOM 1334 O O . ALA A 1 179 ? -6.782 6.975 0.492 1.00 77.12 179 ALA A O 1
ATOM 1335 N N . ASN A 1 180 ? -7.241 8.530 2.013 1.00 75.88 180 ASN A N 1
ATOM 1336 C CA . ASN A 1 180 ? -5.892 8.509 2.606 1.00 75.88 180 ASN A CA 1
ATOM 1337 C C . ASN A 1 180 ? -5.763 7.536 3.790 1.00 75.88 180 ASN A C 1
ATOM 1339 O O . ASN A 1 180 ? -4.676 7.328 4.331 1.00 75.88 180 ASN A O 1
ATOM 1343 N N . THR A 1 181 ? -6.879 6.960 4.232 1.00 79.62 181 THR A N 1
ATOM 1344 C CA . THR A 1 181 ? -6.941 6.058 5.380 1.00 79.62 181 THR A CA 1
ATOM 1345 C C . THR A 1 181 ? -7.948 4.952 5.125 1.00 79.62 181 THR A C 1
ATOM 1347 O O . THR A 1 181 ? -9.003 5.182 4.541 1.00 79.62 181 THR A O 1
ATOM 1350 N N . ALA A 1 182 ? -7.642 3.763 5.625 1.00 84.44 182 ALA A N 1
ATOM 1351 C CA . ALA A 1 182 ? -8.547 2.628 5.640 1.00 84.44 182 ALA A CA 1
ATOM 1352 C C . ALA A 1 182 ? -8.245 1.769 6.860 1.00 84.44 182 ALA A C 1
ATOM 1354 O O . ALA A 1 182 ? -7.082 1.674 7.276 1.00 84.44 182 ALA A O 1
ATOM 1355 N N . THR A 1 183 ? -9.290 1.114 7.359 1.00 86.06 183 THR A N 1
ATOM 1356 C CA . THR A 1 183 ? -9.185 0.090 8.392 1.00 86.06 183 THR A CA 1
ATOM 1357 C C . THR A 1 183 ? -9.814 -1.210 7.912 1.00 86.06 183 THR A C 1
ATOM 1359 O O . THR A 1 183 ? -10.836 -1.206 7.214 1.00 86.06 183 THR A O 1
ATOM 1362 N N . ARG A 1 184 ? -9.191 -2.331 8.272 1.00 93.00 184 ARG A N 1
ATOM 1363 C CA . ARG A 1 184 ? -9.733 -3.681 8.100 1.00 93.00 184 ARG A CA 1
ATOM 1364 C C . ARG A 1 184 ? -9.647 -4.440 9.411 1.00 93.00 184 ARG A C 1
ATOM 1366 O O . ARG A 1 184 ? -8.724 -4.214 10.186 1.00 93.00 184 ARG A O 1
ATOM 1373 N N . LEU A 1 185 ? -10.613 -5.322 9.630 1.00 89.94 185 LEU A N 1
ATOM 1374 C CA . LEU A 1 185 ? -10.647 -6.263 10.738 1.00 89.94 185 LEU A CA 1
ATOM 1375 C C . LEU A 1 185 ? -10.571 -7.673 10.162 1.00 89.94 185 LEU A C 1
ATOM 1377 O O . LEU A 1 185 ? -11.358 -8.015 9.280 1.00 89.94 185 LEU A O 1
ATOM 1381 N N . TYR A 1 186 ? -9.641 -8.467 10.673 1.00 92.50 186 TYR A N 1
ATOM 1382 C CA . TYR A 1 186 ? -9.619 -9.910 10.491 1.00 92.50 186 TYR A CA 1
ATOM 1383 C C . TYR A 1 186 ? -10.249 -10.565 11.721 1.00 92.50 186 TYR A C 1
ATOM 1385 O O . TYR A 1 186 ? -9.708 -10.432 12.821 1.00 92.50 186 TYR A O 1
ATOM 1393 N N . SER A 1 187 ? -11.405 -11.199 11.542 1.00 90.94 187 SER A N 1
ATOM 1394 C CA . SER A 1 187 ? -12.134 -11.901 12.603 1.00 90.94 187 SER A CA 1
ATOM 1395 C C . SER A 1 187 ? -12.798 -13.138 12.031 1.00 90.94 187 SER A C 1
ATOM 1397 O O . SER A 1 187 ? -13.401 -13.052 10.960 1.00 90.94 187 SER A O 1
ATOM 1399 N N . ASP A 1 188 ? -12.708 -14.254 12.749 1.00 86.94 188 ASP A N 1
ATOM 1400 C CA . ASP A 1 188 ? -13.284 -15.541 12.351 1.00 86.94 188 ASP A CA 1
ATOM 1401 C C . ASP A 1 188 ? -12.842 -15.940 10.935 1.00 86.94 188 ASP A C 1
ATOM 1403 O O . ASP A 1 188 ? -13.647 -16.337 10.093 1.00 86.94 188 ASP A O 1
ATOM 1407 N N . GLU A 1 189 ? -11.549 -15.752 10.654 1.00 87.62 189 GLU A N 1
ATOM 1408 C CA . GLU A 1 189 ? -10.932 -15.968 9.341 1.00 87.62 189 GLU A CA 1
ATOM 1409 C C . GLU A 1 189 ? -11.523 -15.135 8.181 1.00 87.62 189 GLU A C 1
ATOM 1411 O O . GLU A 1 189 ? -11.302 -15.440 7.009 1.00 87.62 189 GLU A O 1
ATOM 1416 N N . ILE A 1 190 ? -12.256 -14.055 8.463 1.00 88.12 190 ILE A N 1
ATOM 1417 C CA . ILE A 1 190 ? -12.890 -13.207 7.446 1.00 88.12 190 ILE A CA 1
ATOM 1418 C C . ILE A 1 190 ? -12.385 -11.770 7.559 1.00 88.12 190 ILE A C 1
ATOM 1420 O O . ILE A 1 190 ? -12.340 -11.164 8.632 1.00 88.12 190 ILE A O 1
ATOM 1424 N N . TRP A 1 191 ? -12.060 -11.184 6.406 1.00 92.50 191 TRP A N 1
ATOM 1425 C CA . TRP A 1 191 ? -11.805 -9.755 6.299 1.00 92.50 191 TRP A CA 1
ATOM 1426 C C . TRP A 1 191 ? -13.110 -8.978 6.239 1.00 92.50 191 TRP A C 1
ATOM 1428 O O . TRP A 1 191 ? -13.918 -9.137 5.324 1.00 92.50 191 TRP A O 1
ATOM 1438 N N . THR A 1 192 ? -13.277 -8.058 7.175 1.00 84.19 192 THR A N 1
ATOM 1439 C CA . THR A 1 192 ? -14.372 -7.098 7.159 1.00 84.19 192 THR A CA 1
ATOM 1440 C C . THR A 1 192 ? -13.823 -5.682 7.128 1.00 84.19 192 THR A C 1
ATOM 1442 O O . THR A 1 192 ? -12.709 -5.387 7.571 1.00 84.19 192 THR A O 1
ATOM 1445 N N . THR A 1 193 ? -14.617 -4.777 6.566 1.00 84.06 193 THR A N 1
ATOM 1446 C CA . THR A 1 193 ? -14.456 -3.361 6.880 1.00 84.06 193 THR A CA 1
ATOM 1447 C C . THR A 1 193 ? -15.259 -3.145 8.151 1.00 84.06 193 THR A C 1
ATOM 1449 O O . THR A 1 193 ? -16.490 -3.187 8.065 1.00 84.06 193 THR A O 1
ATOM 1452 N N . PRO A 1 194 ? -14.613 -3.001 9.323 1.00 63.75 194 PRO A N 1
ATOM 1453 C CA . PRO A 1 194 ? -15.359 -2.789 10.542 1.00 63.75 194 PRO A CA 1
ATOM 1454 C C . PRO A 1 194 ? -16.251 -1.559 10.355 1.00 63.75 194 PRO A C 1
ATOM 1456 O O . PRO A 1 194 ? -15.792 -0.552 9.795 1.00 63.75 194 PRO A O 1
ATOM 1459 N N . PRO A 1 195 ? -17.520 -1.609 10.796 1.00 47.41 195 PRO A N 1
ATOM 1460 C CA . PRO A 1 195 ? -18.278 -0.384 10.958 1.00 47.41 195 PRO A CA 1
ATOM 1461 C C . PRO A 1 195 ? -17.441 0.540 11.846 1.00 47.41 195 PRO A C 1
ATOM 1463 O O . PRO A 1 195 ? -16.772 0.075 12.766 1.00 47.41 195 PRO A O 1
ATOM 1466 N N . LEU A 1 196 ? -17.455 1.842 11.570 1.00 42.22 196 LEU A N 1
ATOM 1467 C CA . LEU A 1 196 ? -16.558 2.846 12.169 1.00 42.22 196 LEU A CA 1
ATOM 1468 C C . LEU A 1 196 ? -16.453 2.854 13.704 1.00 42.22 196 LEU A C 1
ATOM 1470 O O . LEU A 1 196 ? -15.575 3.503 14.264 1.00 42.22 196 LEU A O 1
ATOM 1474 N N . ARG A 1 197 ? -17.322 2.110 14.390 1.00 40.12 197 ARG A N 1
ATOM 1475 C CA . ARG A 1 197 ? -17.212 1.814 15.815 1.00 40.12 197 ARG A CA 1
ATOM 1476 C C . ARG A 1 197 ? -15.861 1.174 16.186 1.00 40.12 197 ARG A C 1
ATOM 1478 O O . ARG A 1 197 ? -15.298 1.554 17.202 1.00 40.12 197 ARG A O 1
ATOM 1485 N N . ASP A 1 198 ? -15.280 0.316 15.342 1.00 39.34 198 ASP A N 1
ATOM 1486 C CA . ASP A 1 198 ? -14.115 -0.501 15.746 1.00 39.34 198 ASP A CA 1
ATOM 1487 C C . ASP A 1 198 ? -12.779 -0.092 15.095 1.00 39.34 198 ASP A C 1
ATOM 1489 O O . ASP A 1 198 ? -11.718 -0.605 15.448 1.00 39.34 198 ASP A O 1
ATOM 1493 N N . ALA A 1 199 ? -12.786 0.862 14.158 1.00 40.84 199 ALA A N 1
ATOM 1494 C CA . ALA A 1 199 ? -11.602 1.214 13.368 1.00 40.84 199 ALA A CA 1
ATOM 1495 C C . ALA A 1 199 ? -10.558 2.078 14.109 1.00 40.84 199 ALA A C 1
ATOM 1497 O O . ALA A 1 199 ? -9.408 2.157 13.678 1.00 40.84 199 ALA A O 1
ATOM 1498 N N . LEU A 1 200 ? -10.957 2.709 15.217 1.00 40.34 200 LEU A N 1
ATOM 1499 C CA . LEU A 1 200 ? -10.144 3.640 16.014 1.00 40.34 200 LEU A CA 1
ATOM 1500 C C . LEU A 1 200 ? -10.210 3.359 17.528 1.00 40.34 200 LEU A C 1
ATOM 1502 O O . LEU A 1 200 ? -9.713 4.159 18.322 1.00 40.34 200 LEU A O 1
ATOM 1506 N N . GLY A 1 201 ? -10.877 2.275 17.948 1.00 48.09 201 GLY A N 1
ATOM 1507 C CA . GLY A 1 201 ? -11.300 2.114 19.346 1.00 48.09 201 GLY A CA 1
ATOM 1508 C C . GLY A 1 201 ? -12.246 3.235 19.798 1.00 48.09 201 GLY A C 1
ATOM 1509 O O . GLY A 1 201 ? -12.269 3.603 20.973 1.00 48.09 201 GLY A O 1
ATOM 1510 N N . LEU A 1 202 ? -12.983 3.828 18.852 1.00 51.53 202 LEU A N 1
ATOM 1511 C CA . LEU A 1 202 ? -13.955 4.869 19.137 1.00 51.53 202 LEU A CA 1
ATOM 1512 C C . LEU A 1 202 ? -15.113 4.255 19.913 1.00 51.53 202 LEU A C 1
ATOM 1514 O O . LEU A 1 202 ? -15.777 3.349 19.435 1.00 51.53 202 LEU A O 1
ATOM 1518 N N . LEU A 1 203 ? -15.406 4.789 21.093 1.00 63.84 203 LEU A N 1
ATOM 1519 C CA . LEU A 1 203 ? -16.698 4.567 21.735 1.00 63.84 203 LEU A CA 1
ATOM 1520 C C . LEU A 1 203 ? -17.645 5.654 21.209 1.00 63.84 203 LEU A C 1
ATOM 1522 O O . LEU A 1 203 ? -17.602 6.776 21.737 1.00 63.84 203 LEU A O 1
ATOM 1526 N N . PRO A 1 204 ? -18.422 5.405 20.129 1.00 72.56 204 PRO A N 1
ATOM 1527 C CA . PRO A 1 204 ? -19.325 6.406 19.593 1.00 72.56 204 PRO A CA 1
ATOM 1528 C C . PRO A 1 204 ? -20.421 6.683 20.612 1.00 72.56 204 PRO A C 1
ATOM 1530 O O . PRO A 1 204 ? -20.989 5.763 21.198 1.00 72.56 204 PRO A O 1
ATOM 1533 N N . PHE A 1 205 ? -20.744 7.953 20.790 1.00 83.12 205 PHE A N 1
ATOM 1534 C CA . PHE A 1 205 ? -21.828 8.363 21.681 1.00 83.12 205 PHE A CA 1
ATOM 1535 C C . PHE A 1 205 ? -22.879 9.214 20.967 1.00 83.12 205 PHE A C 1
ATOM 1537 O O . PHE A 1 205 ? -23.983 9.380 21.477 1.00 83.12 205 PHE A O 1
ATOM 1544 N N . LEU A 1 206 ? -22.569 9.731 19.775 1.00 89.00 206 LEU A N 1
ATOM 1545 C CA . LEU A 1 206 ? -23.494 10.519 18.971 1.00 89.00 206 LEU A CA 1
ATOM 1546 C C . LEU A 1 206 ? -23.255 10.255 17.486 1.00 89.00 206 LEU A C 1
ATOM 1548 O O . LEU A 1 206 ? -22.131 10.350 17.000 1.00 89.00 206 LEU A O 1
ATOM 1552 N N . THR A 1 207 ? -24.330 9.952 16.765 1.00 91.00 207 THR A N 1
ATOM 1553 C CA . THR A 1 207 ? -24.345 9.856 15.304 1.00 91.00 207 THR A CA 1
ATOM 1554 C C . THR A 1 207 ? -25.271 10.923 14.751 1.00 91.00 207 THR A C 1
ATOM 1556 O O . THR A 1 207 ? -26.421 11.017 15.164 1.00 91.00 207 THR A O 1
ATOM 1559 N N . ILE A 1 208 ? -24.788 11.712 13.801 1.00 93.62 208 ILE A N 1
ATOM 1560 C CA . ILE A 1 208 ? -25.592 12.684 13.071 1.00 93.62 208 ILE A CA 1
ATOM 1561 C C . ILE A 1 208 ? -25.679 12.241 11.618 1.00 93.62 208 ILE A C 1
ATOM 1563 O O . ILE A 1 208 ? -24.661 11.980 10.982 1.00 93.62 208 ILE A O 1
ATOM 1567 N N . THR A 1 209 ? -26.891 12.178 11.084 1.00 92.44 209 THR A N 1
ATOM 1568 C CA . THR A 1 209 ? -27.143 11.901 9.670 1.00 92.44 209 THR A CA 1
ATOM 1569 C C . THR A 1 209 ? -27.779 13.121 9.029 1.00 92.44 209 THR A C 1
ATOM 1571 O O . THR A 1 209 ? -28.737 13.667 9.566 1.00 92.44 209 THR A O 1
ATOM 1574 N N . ALA A 1 210 ? -27.266 13.549 7.879 1.00 93.50 210 ALA A N 1
ATOM 1575 C CA . ALA A 1 210 ? -27.851 14.652 7.129 1.00 93.50 210 ALA A CA 1
ATOM 1576 C C . ALA A 1 210 ? -27.916 14.334 5.634 1.00 93.50 210 ALA A C 1
ATOM 1578 O O . ALA A 1 210 ? -26.972 13.783 5.068 1.00 93.50 210 ALA A O 1
ATOM 1579 N N . ALA A 1 211 ? -29.021 14.700 4.986 1.00 93.69 211 ALA A N 1
ATOM 1580 C CA . ALA A 1 211 ? -29.119 14.704 3.528 1.00 93.69 211 ALA A CA 1
ATOM 1581 C C . ALA A 1 211 ? -28.807 16.109 3.009 1.00 93.69 211 ALA A C 1
ATOM 1583 O O . ALA A 1 211 ? -29.493 17.073 3.358 1.00 93.69 211 ALA A O 1
ATOM 1584 N N . LEU A 1 212 ? -27.768 16.242 2.190 1.00 94.75 212 LEU A N 1
ATOM 1585 C CA . LEU A 1 212 ? -27.196 17.528 1.802 1.00 94.75 212 LEU A CA 1
ATOM 1586 C C . LEU A 1 212 ? -27.742 18.043 0.465 1.00 94.75 212 LEU A C 1
ATOM 1588 O O . LEU A 1 212 ? -28.109 17.279 -0.427 1.00 94.75 212 LEU A O 1
ATOM 1592 N N . THR A 1 213 ? -27.753 19.366 0.289 1.00 93.62 213 THR A N 1
ATOM 1593 C CA . THR A 1 213 ? -28.150 19.997 -0.984 1.00 93.62 213 THR A CA 1
ATOM 1594 C C . THR A 1 213 ? -27.042 19.921 -2.046 1.00 93.62 213 THR A C 1
ATOM 1596 O O . THR A 1 213 ? -27.318 19.893 -3.250 1.00 93.62 213 THR A O 1
ATOM 1599 N N . GLY A 1 214 ? -25.785 19.804 -1.611 1.00 89.81 214 GLY A N 1
ATOM 1600 C CA . GLY A 1 214 ? -24.582 19.712 -2.442 1.00 89.81 214 GLY A CA 1
ATOM 1601 C C . GLY A 1 214 ? -23.671 18.554 -2.032 1.00 89.81 214 GLY A C 1
ATOM 1602 O O . GLY A 1 214 ? -23.867 17.938 -0.988 1.00 89.81 214 GLY A O 1
ATOM 1603 N N . ALA A 1 215 ? -22.685 18.245 -2.874 1.00 87.31 215 ALA A N 1
ATOM 1604 C CA . ALA A 1 215 ? -21.635 17.292 -2.524 1.00 87.31 215 ALA A CA 1
ATOM 1605 C C . ALA A 1 215 ? -20.677 17.916 -1.499 1.00 87.31 215 ALA A C 1
ATOM 1607 O O . ALA A 1 215 ? -20.420 19.118 -1.537 1.00 87.31 215 ALA A O 1
ATOM 1608 N N . VAL A 1 216 ? -20.127 17.094 -0.607 1.00 87.88 216 VAL A N 1
ATOM 1609 C CA . VAL A 1 216 ? -19.104 17.508 0.357 1.00 87.88 216 VAL A CA 1
ATOM 1610 C C . VAL A 1 216 ? -17.972 16.491 0.357 1.00 87.88 216 VAL A C 1
ATOM 1612 O O . VAL A 1 216 ? -18.202 15.296 0.182 1.00 87.88 216 VAL A O 1
ATOM 1615 N N . ILE A 1 217 ? -16.743 16.960 0.558 1.00 86.62 217 ILE A N 1
ATOM 1616 C CA . ILE A 1 217 ? -15.591 16.081 0.747 1.00 86.62 217 ILE A CA 1
ATOM 1617 C C . ILE A 1 217 ? -15.545 15.694 2.225 1.00 86.62 217 ILE A C 1
ATOM 1619 O O . ILE A 1 217 ? -15.447 16.564 3.092 1.00 86.62 217 ILE A O 1
ATOM 1623 N N . ALA A 1 218 ? -15.592 14.390 2.510 1.00 82.81 218 ALA A N 1
ATOM 1624 C CA . ALA A 1 218 ? -15.598 13.857 3.874 1.00 82.81 218 ALA A CA 1
ATOM 1625 C C . ALA A 1 218 ? -14.452 14.425 4.731 1.00 82.81 218 ALA A C 1
ATOM 1627 O O . ALA A 1 218 ? -14.672 14.865 5.858 1.00 82.81 218 ALA A O 1
ATOM 1628 N N . HIS A 1 219 ? -13.245 14.489 4.159 1.00 79.44 219 HIS A N 1
ATOM 1629 C CA . HIS A 1 219 ? -12.053 15.008 4.827 1.00 79.44 219 HIS A CA 1
ATOM 1630 C C . HIS A 1 219 ? -12.174 16.486 5.234 1.00 79.44 219 HIS A C 1
ATOM 1632 O O . HIS A 1 219 ? -11.861 16.838 6.369 1.00 79.44 219 HIS A O 1
ATOM 1638 N N . ASP A 1 220 ? -12.663 17.347 4.340 1.00 85.12 220 ASP A N 1
ATOM 1639 C CA . ASP A 1 220 ? -12.801 18.785 4.603 1.00 85.12 220 ASP A CA 1
ATOM 1640 C C . ASP A 1 220 ? -13.836 19.053 5.709 1.00 85.12 220 ASP A C 1
ATOM 1642 O O . ASP A 1 220 ? -13.590 19.805 6.657 1.00 85.12 220 ASP A O 1
ATOM 1646 N N . LEU A 1 221 ? -14.969 18.346 5.660 1.00 90.19 221 LEU A N 1
ATOM 1647 C CA . LEU A 1 221 ? -15.982 18.431 6.708 1.00 90.19 221 LEU A CA 1
ATOM 1648 C C . LEU A 1 221 ? -15.450 17.924 8.060 1.00 90.19 221 LEU A C 1
ATOM 1650 O O . LEU A 1 221 ? -15.659 18.578 9.083 1.00 90.19 221 LEU A O 1
ATOM 1654 N N . ALA A 1 222 ? -14.709 16.812 8.074 1.00 86.81 222 ALA A N 1
ATOM 1655 C CA . ALA A 1 222 ? -14.091 16.286 9.290 1.00 86.81 222 ALA A CA 1
ATOM 1656 C C . ALA A 1 222 ? -13.093 17.278 9.912 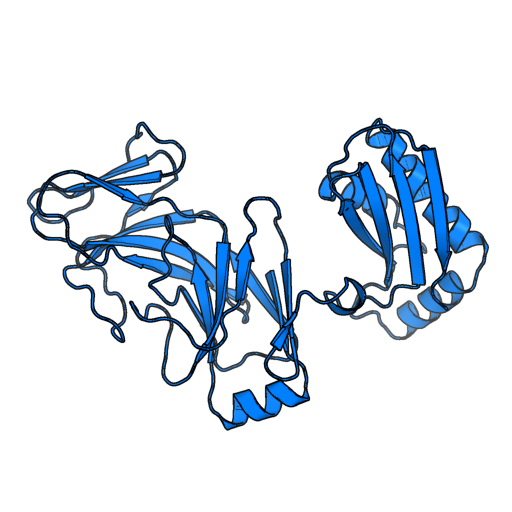1.00 86.81 222 ALA A C 1
ATOM 1658 O O . ALA A 1 222 ? -13.107 17.469 11.131 1.00 86.81 222 ALA A O 1
ATOM 1659 N N . LEU A 1 223 ? -12.269 17.953 9.101 1.00 81.31 223 LEU A N 1
ATOM 1660 C CA . LEU A 1 223 ? -11.325 18.973 9.574 1.00 81.31 223 LEU A CA 1
ATOM 1661 C C . LEU A 1 223 ? -12.042 20.173 10.201 1.00 81.31 223 LEU A C 1
ATOM 1663 O O . LEU A 1 223 ? -11.677 20.607 11.297 1.00 81.31 223 LEU A O 1
ATOM 1667 N N . LYS A 1 224 ? -13.091 20.683 9.547 1.00 92.50 224 LYS A N 1
ATOM 1668 C CA . LYS A 1 224 ? -13.880 21.821 10.047 1.00 92.50 224 LYS A CA 1
ATOM 1669 C C . LYS A 1 224 ? -14.575 21.511 11.368 1.00 92.50 224 LYS A C 1
ATOM 1671 O O . LYS A 1 224 ? -14.566 22.349 12.268 1.00 92.50 224 LYS A O 1
ATOM 1676 N N . ILE A 1 225 ? -15.123 20.304 11.521 1.00 94.69 225 ILE A N 1
ATOM 1677 C CA . ILE A 1 225 ? -15.712 19.867 12.794 1.00 94.69 225 ILE A CA 1
ATOM 1678 C C . ILE A 1 225 ? -14.619 19.680 13.853 1.00 94.69 225 ILE A C 1
ATOM 1680 O O . ILE A 1 225 ? -14.759 20.171 14.972 1.00 94.69 225 ILE A O 1
ATOM 1684 N N . SER A 1 226 ? -13.507 19.027 13.507 1.00 88.69 226 SER A N 1
ATOM 1685 C CA . SER A 1 226 ? -12.391 18.786 14.434 1.00 88.69 226 SER A CA 1
ATOM 1686 C C . SER A 1 226 ? -11.811 20.083 14.995 1.00 88.69 226 SER A C 1
ATOM 1688 O O . SER A 1 226 ? -11.511 20.156 16.184 1.00 88.69 226 SER A O 1
ATOM 1690 N N . ALA A 1 227 ? -11.732 21.141 14.182 1.00 89.06 227 ALA A N 1
ATOM 1691 C CA . ALA A 1 227 ? -11.287 22.464 14.617 1.00 89.06 227 ALA A CA 1
ATOM 1692 C C . ALA A 1 227 ? -12.197 23.102 15.688 1.00 89.06 227 ALA A C 1
ATOM 1694 O O . ALA A 1 227 ? -11.768 24.008 16.402 1.00 89.06 227 ALA A O 1
ATOM 1695 N N . LYS A 1 228 ? -13.449 22.643 15.820 1.00 93.81 228 LYS A N 1
ATOM 1696 C CA . LYS A 1 228 ? -14.393 23.090 16.858 1.00 93.81 228 LYS A CA 1
ATOM 1697 C C . LYS A 1 228 ? -14.298 22.273 18.147 1.00 93.81 228 LYS A C 1
ATOM 1699 O O . LYS A 1 228 ? -14.700 22.771 19.198 1.00 93.81 228 LYS A O 1
ATOM 1704 N N . LEU A 1 229 ? -13.740 21.061 18.101 1.00 92.75 229 LEU A N 1
ATOM 1705 C CA . LEU A 1 229 ? -13.572 20.167 19.254 1.00 92.75 229 LEU A CA 1
ATOM 1706 C C . LEU A 1 229 ? -12.413 20.627 20.151 1.00 92.75 229 LEU A C 1
ATOM 1708 O O . LEU A 1 229 ? -11.353 20.009 20.232 1.00 92.75 229 LEU A O 1
ATOM 1712 N N . THR A 1 230 ? -12.622 21.754 20.826 1.00 89.12 230 THR A N 1
ATOM 1713 C CA . THR A 1 230 ? -11.645 22.421 21.695 1.00 89.12 230 THR A CA 1
ATOM 1714 C C . THR A 1 230 ? -12.164 22.519 23.132 1.00 89.12 230 THR A C 1
ATOM 1716 O O . THR A 1 230 ? -13.321 22.202 23.420 1.00 89.12 230 THR A O 1
ATOM 1719 N N . GLY A 1 231 ? -11.298 22.921 24.068 1.00 90.75 231 GLY A N 1
ATOM 1720 C CA . GLY A 1 231 ? -11.668 23.082 25.477 1.00 90.75 231 GLY A CA 1
ATOM 1721 C C . GLY A 1 231 ? -12.211 21.787 26.087 1.00 90.75 231 GLY A C 1
ATOM 1722 O O . GLY A 1 231 ? -11.555 20.745 26.020 1.00 90.75 231 GLY A O 1
ATOM 1723 N N . VAL A 1 232 ? -13.423 21.839 26.647 1.00 89.00 232 VAL A N 1
ATOM 1724 C CA . VAL A 1 232 ? -14.088 20.679 27.276 1.00 89.00 232 VAL A CA 1
ATOM 1725 C C . VAL A 1 232 ? -14.367 19.531 26.296 1.00 89.00 232 VAL A C 1
ATOM 1727 O O . VAL A 1 232 ? -14.460 18.385 26.720 1.00 89.00 232 VAL A O 1
ATOM 1730 N N . TYR A 1 233 ? -14.417 19.806 24.989 1.00 91.88 233 TYR A N 1
ATOM 1731 C CA . TYR A 1 233 ? -14.657 18.810 23.938 1.00 91.88 233 TYR A CA 1
ATOM 1732 C C . TYR A 1 233 ? -13.371 18.267 23.301 1.00 91.88 233 TYR A C 1
ATOM 1734 O O . TYR A 1 233 ? -13.436 17.469 22.371 1.00 91.88 233 TYR A O 1
ATOM 1742 N N . SER A 1 234 ? -12.194 18.668 23.793 1.00 88.00 234 SER A N 1
ATOM 1743 C CA . SER A 1 234 ? -10.891 18.252 23.241 1.00 88.00 234 SER A CA 1
ATOM 1744 C C . SER A 1 234 ? -10.623 16.743 23.317 1.00 88.00 234 SER A C 1
ATOM 1746 O O . SER A 1 234 ? -9.785 16.233 22.577 1.00 88.00 234 SER A O 1
ATOM 1748 N N . ASN A 1 235 ? -11.353 16.020 24.170 1.00 86.75 235 ASN A N 1
ATOM 1749 C CA . ASN A 1 235 ? -11.287 14.561 24.279 1.00 86.75 235 ASN A CA 1
ATOM 1750 C C . ASN A 1 235 ? -12.212 13.835 23.296 1.00 86.75 235 ASN A C 1
ATOM 1752 O O . ASN A 1 235 ? -12.212 12.604 23.255 1.00 86.75 235 ASN A O 1
ATOM 1756 N N . PHE A 1 236 ? -13.013 14.566 22.523 1.00 89.88 236 PHE A N 1
ATOM 1757 C CA . PHE A 1 236 ? -13.819 13.991 21.460 1.00 89.88 236 PHE A CA 1
ATOM 1758 C C . PHE A 1 236 ? -13.027 13.941 20.155 1.00 89.88 236 PHE A C 1
ATOM 1760 O O . PHE A 1 236 ? -12.043 14.657 19.937 1.00 89.88 236 PHE A O 1
ATOM 1767 N N . THR A 1 237 ? -13.481 13.074 19.269 1.00 86.88 237 THR A N 1
ATOM 1768 C CA . THR A 1 237 ? -13.069 13.033 17.874 1.00 86.88 237 THR A CA 1
ATOM 1769 C C . THR A 1 237 ? -14.293 12.771 17.010 1.00 86.88 237 THR A C 1
ATOM 1771 O O . THR A 1 237 ? -15.337 12.343 17.510 1.00 86.88 237 THR A O 1
ATOM 1774 N N . ILE A 1 238 ? -14.168 13.079 15.727 1.00 88.38 238 ILE A N 1
ATOM 1775 C CA . ILE A 1 238 ? -15.234 12.967 14.742 1.00 88.38 238 ILE A CA 1
ATOM 1776 C C . ILE A 1 238 ? -14.740 12.160 13.551 1.00 88.38 238 ILE A C 1
ATOM 1778 O O . ILE A 1 238 ? -13.603 12.316 13.109 1.00 88.38 238 ILE A O 1
ATOM 1782 N N . GLU A 1 239 ? -15.630 11.348 13.007 1.00 82.62 239 GLU A N 1
ATOM 1783 C CA . GLU A 1 239 ? -15.464 10.730 11.705 1.00 82.62 239 GLU A CA 1
ATOM 1784 C C . GLU A 1 239 ? -16.631 11.099 10.792 1.00 82.62 239 GLU A C 1
ATOM 1786 O O . GLU A 1 239 ? -17.764 11.249 11.249 1.00 82.62 239 GLU A O 1
ATOM 1791 N N . VAL A 1 240 ? -16.351 11.277 9.502 1.00 85.75 240 VAL A N 1
ATOM 1792 C CA . VAL A 1 240 ? -17.331 11.714 8.506 1.00 85.75 240 VAL A CA 1
ATOM 1793 C C . VAL A 1 240 ? -17.331 10.738 7.339 1.00 85.75 240 VAL A C 1
ATOM 1795 O O . VAL A 1 240 ? -16.298 10.509 6.717 1.00 85.75 240 VAL A O 1
ATOM 1798 N N . GLN A 1 241 ? -18.506 10.214 7.007 1.00 83.12 241 GLN A N 1
ATOM 1799 C CA . GLN A 1 241 ? -18.750 9.401 5.820 1.00 83.12 241 GLN A CA 1
ATOM 1800 C C . GLN A 1 241 ? -19.685 10.133 4.877 1.00 83.12 241 GLN A C 1
ATOM 1802 O O . GLN A 1 241 ? -20.709 10.654 5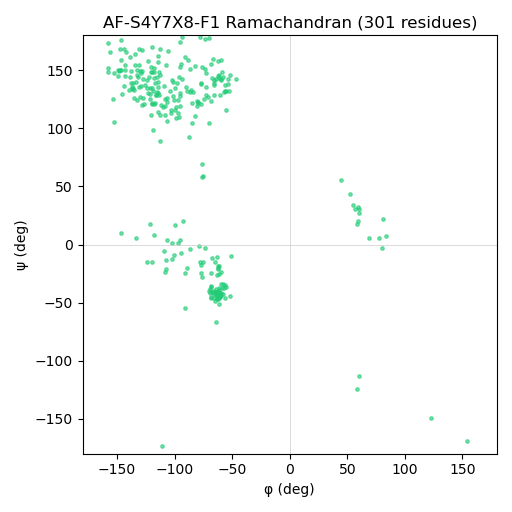.309 1.00 83.12 241 GLN A O 1
ATOM 1807 N N . VAL A 1 242 ? -19.359 10.128 3.589 1.00 81.94 242 VAL A N 1
ATOM 1808 C CA . VAL A 1 242 ? -20.215 10.678 2.538 1.00 81.94 242 VAL A CA 1
ATOM 1809 C C . VAL A 1 242 ? -20.598 9.537 1.608 1.00 81.94 242 VAL A C 1
ATOM 1811 O O . VAL A 1 242 ? -19.727 8.868 1.056 1.00 81.94 242 VAL A O 1
ATOM 1814 N N . ALA A 1 243 ? -21.897 9.302 1.460 1.00 78.25 243 ALA A N 1
ATOM 1815 C CA . ALA A 1 243 ? -22.446 8.345 0.513 1.00 78.25 243 ALA A CA 1
ATOM 1816 C C . ALA A 1 243 ? -22.740 9.018 -0.840 1.00 78.25 243 ALA A C 1
ATOM 1818 O O . ALA A 1 243 ? -22.832 10.245 -0.950 1.00 78.25 243 ALA A O 1
ATOM 1819 N N . ALA A 1 244 ? -22.884 8.204 -1.890 1.00 70.06 244 ALA A N 1
ATOM 1820 C CA . ALA A 1 244 ? -23.069 8.670 -3.269 1.00 70.06 244 ALA A CA 1
ATOM 1821 C C . ALA A 1 244 ? -24.344 9.522 -3.481 1.00 70.06 244 ALA A C 1
ATOM 1823 O O . ALA A 1 244 ? -24.440 10.272 -4.448 1.00 70.06 244 ALA A O 1
ATOM 1824 N N . ASP A 1 245 ? -25.308 9.448 -2.564 1.00 74.31 245 ASP A N 1
ATOM 1825 C CA . ASP A 1 245 ? -26.609 10.125 -2.576 1.00 74.31 245 ASP A CA 1
ATOM 1826 C C . ASP A 1 245 ? -26.615 11.477 -1.833 1.00 74.31 245 ASP A C 1
ATOM 1828 O O . ASP A 1 245 ? -27.674 11.964 -1.441 1.00 74.31 245 ASP A O 1
ATOM 1832 N N . LYS A 1 246 ? -25.445 12.104 -1.630 1.00 85.19 246 LYS A N 1
ATOM 1833 C CA . LYS A 1 246 ? -25.286 13.336 -0.824 1.00 85.19 246 LYS A CA 1
ATOM 1834 C C . LYS A 1 246 ? -25.742 13.168 0.629 1.00 85.19 246 LYS A C 1
ATOM 1836 O O . LYS A 1 246 ? -26.014 14.154 1.317 1.00 85.19 246 LYS A O 1
ATOM 1841 N N . LYS A 1 247 ? -25.817 11.934 1.117 1.00 88.56 247 LYS A N 1
ATOM 1842 C CA . LYS A 1 247 ? -26.024 11.649 2.528 1.00 88.56 247 LYS A CA 1
ATOM 1843 C C . LYS A 1 247 ? -24.681 11.659 3.237 1.00 88.56 247 LYS A C 1
ATOM 1845 O O . LYS A 1 247 ? -23.713 11.060 2.770 1.00 88.56 247 LYS A O 1
ATOM 1850 N N . VAL A 1 248 ? -24.629 12.340 4.372 1.00 90.12 248 VAL A N 1
ATOM 1851 C CA . VAL A 1 248 ? -23.463 12.359 5.246 1.00 90.12 248 VAL A CA 1
ATOM 1852 C C . VAL A 1 248 ? -23.815 11.750 6.594 1.00 90.12 248 VAL A C 1
ATOM 1854 O O . VAL A 1 248 ? -24.885 12.009 7.149 1.00 90.12 248 VAL A O 1
ATOM 1857 N N . THR A 1 249 ? -22.895 10.958 7.127 1.00 90.44 249 THR A N 1
ATOM 1858 C CA . THR A 1 249 ? -22.959 10.411 8.479 1.00 90.44 249 THR A CA 1
ATOM 1859 C C . THR A 1 249 ? -21.738 10.895 9.249 1.00 90.44 249 THR A C 1
ATOM 1861 O O . THR A 1 249 ? -20.605 10.662 8.841 1.00 90.44 249 THR A O 1
ATOM 1864 N N . MET A 1 250 ? -21.974 11.605 10.348 1.00 91.62 250 MET A N 1
ATOM 1865 C CA . MET A 1 250 ? -20.957 12.156 11.239 1.00 91.62 250 MET A CA 1
ATOM 1866 C C . MET A 1 250 ? -21.035 11.421 12.574 1.00 91.62 250 MET A C 1
ATOM 1868 O O . MET A 1 250 ? -22.073 11.434 13.232 1.00 91.62 250 MET A O 1
ATOM 1872 N N . ILE A 1 251 ? -19.951 10.771 12.976 1.00 88.56 251 ILE A N 1
ATOM 1873 C CA . ILE A 1 251 ? -19.895 9.943 14.180 1.00 88.56 251 ILE A CA 1
ATOM 1874 C C . ILE A 1 251 ? -18.931 10.586 15.169 1.00 88.56 251 ILE A C 1
ATOM 1876 O O . ILE A 1 251 ? -17.729 10.658 14.918 1.00 88.56 251 ILE A O 1
ATOM 1880 N N . TYR A 1 252 ? -19.459 11.048 16.301 1.00 90.50 252 TYR A N 1
ATOM 1881 C CA . TYR A 1 252 ? -18.654 11.523 17.419 1.00 90.50 252 TYR A CA 1
ATOM 1882 C C . TYR A 1 252 ? -18.352 10.375 18.371 1.00 90.50 252 TYR A C 1
ATOM 1884 O O . TYR A 1 252 ? -19.245 9.618 18.768 1.00 90.50 252 TYR A O 1
ATOM 1892 N N . GLY A 1 253 ? -17.098 10.300 18.800 1.00 85.88 253 GLY A N 1
ATOM 1893 C CA . GLY A 1 253 ? -16.665 9.354 19.814 1.00 85.88 253 GLY A CA 1
ATOM 1894 C C . GLY A 1 253 ? -15.559 9.909 20.702 1.00 85.88 253 GLY A C 1
ATOM 1895 O O . GLY A 1 253 ? -15.089 11.037 20.535 1.00 85.88 253 GLY A O 1
ATOM 1896 N N . GLN A 1 254 ? -15.175 9.115 21.695 1.00 82.12 254 GLN A N 1
ATOM 1897 C CA . GLN A 1 254 ? -14.061 9.441 22.584 1.00 82.12 254 GLN A CA 1
ATOM 1898 C C . GLN A 1 254 ? -12.732 9.171 21.882 1.00 82.12 254 GLN A C 1
ATOM 1900 O O . GLN A 1 254 ? -12.584 8.146 21.219 1.00 82.12 254 GLN A O 1
ATOM 1905 N N . ARG A 1 255 ? -11.746 10.056 22.054 1.00 76.50 255 ARG A N 1
ATOM 1906 C CA . ARG A 1 255 ? -10.375 9.763 21.625 1.00 76.50 255 ARG A CA 1
ATOM 1907 C C . ARG A 1 255 ? -9.868 8.489 22.319 1.00 76.50 255 ARG A C 1
ATOM 1909 O O . ARG A 1 255 ? -10.192 8.274 23.489 1.00 76.50 255 ARG A O 1
ATOM 1916 N N . PRO A 1 256 ? -9.059 7.662 21.642 1.00 66.75 256 PRO A N 1
ATOM 1917 C CA . PRO A 1 256 ? -8.433 6.512 22.281 1.00 66.75 256 PRO A CA 1
ATOM 1918 C C . PRO A 1 256 ? -7.413 6.957 23.345 1.00 66.75 256 PRO A C 1
ATOM 1920 O O . PRO A 1 256 ? -6.911 8.082 23.317 1.00 66.75 256 PRO A O 1
ATOM 1923 N N . ASN A 1 257 ? -7.081 6.053 24.273 1.00 67.69 257 ASN A N 1
ATOM 1924 C CA . ASN A 1 257 ? -6.004 6.213 25.265 1.00 67.69 257 ASN A CA 1
ATOM 1925 C C . ASN A 1 257 ? -6.145 7.415 26.225 1.00 67.69 257 ASN A C 1
ATOM 1927 O O . ASN A 1 257 ? -5.149 7.963 26.703 1.00 67.69 257 ASN A O 1
ATOM 1931 N N . LEU A 1 258 ? -7.376 7.829 26.544 1.00 67.75 258 LEU A N 1
ATOM 1932 C CA . LEU A 1 258 ? -7.619 8.849 27.567 1.00 67.75 258 LEU A CA 1
ATOM 1933 C C . LEU A 1 258 ? -7.175 8.364 28.954 1.00 67.75 258 LEU A C 1
ATOM 1935 O O . LEU A 1 258 ? -7.426 7.226 29.350 1.00 67.75 258 LEU A O 1
ATOM 1939 N N . THR A 1 259 ? -6.605 9.269 29.754 1.00 75.81 259 THR A N 1
ATOM 1940 C CA . THR A 1 259 ? -6.363 9.001 31.180 1.00 75.81 259 THR A CA 1
ATOM 1941 C C . THR A 1 259 ? -7.681 8.702 31.904 1.00 75.81 259 THR A C 1
ATOM 1943 O O . THR A 1 259 ? -8.760 9.107 31.459 1.00 75.81 259 THR A O 1
ATOM 1946 N N . ALA A 1 260 ? -7.629 8.036 33.061 1.00 66.94 260 ALA A N 1
ATOM 1947 C CA . ALA A 1 260 ? -8.833 7.741 33.846 1.00 66.94 260 ALA A CA 1
ATOM 1948 C C . ALA A 1 260 ? -9.629 9.013 34.214 1.00 66.94 260 ALA A C 1
ATOM 1950 O O . ALA A 1 260 ? -10.861 9.018 34.172 1.00 66.94 260 ALA A O 1
ATOM 1951 N N . ALA A 1 261 ? -8.928 10.113 34.514 1.00 73.50 261 ALA A N 1
ATOM 1952 C CA . ALA A 1 261 ? -9.539 11.409 34.806 1.00 73.50 261 ALA A CA 1
ATOM 1953 C C . ALA A 1 261 ? -10.211 12.025 33.567 1.00 73.50 261 ALA A C 1
ATOM 1955 O O . ALA A 1 261 ? -11.367 12.447 33.641 1.00 73.50 261 ALA A O 1
ATOM 1956 N N . ALA A 1 262 ? -9.526 12.017 32.417 1.00 71.50 262 ALA A N 1
ATOM 1957 C CA . ALA A 1 262 ? -10.078 12.513 31.159 1.00 71.50 262 ALA A CA 1
ATOM 1958 C C . ALA A 1 262 ? -11.286 11.678 30.710 1.00 71.50 262 ALA A C 1
ATOM 1960 O O . ALA A 1 262 ? -12.307 12.238 30.316 1.00 71.50 262 ALA A O 1
ATOM 1961 N N . SER A 1 263 ? -11.226 10.355 30.865 1.00 74.75 263 SER A N 1
ATOM 1962 C CA . SER A 1 263 ? -12.343 9.445 30.589 1.00 74.75 263 SER A CA 1
ATOM 1963 C C . SER A 1 263 ? -13.564 9.745 31.461 1.00 74.75 263 SER A C 1
ATOM 1965 O O . SER A 1 263 ? -14.687 9.784 30.962 1.00 74.75 263 SER A O 1
ATOM 1967 N N . LYS A 1 264 ? -13.368 10.004 32.762 1.00 75.38 264 LYS A N 1
ATOM 1968 C CA . LYS A 1 264 ? -14.462 10.346 33.685 1.00 75.38 264 LYS A CA 1
ATOM 1969 C C . LYS A 1 264 ? -15.155 11.654 33.292 1.00 75.38 264 LYS A C 1
ATOM 1971 O O . LYS A 1 264 ? -16.381 11.680 33.223 1.00 75.38 264 LYS A O 1
ATOM 1976 N N . LEU A 1 265 ? -14.385 12.701 32.991 1.00 79.62 265 LEU A N 1
ATOM 1977 C CA . LEU A 1 265 ? -14.923 13.987 32.531 1.00 79.62 265 LEU A CA 1
ATOM 1978 C C . LEU A 1 265 ? -15.678 13.837 31.201 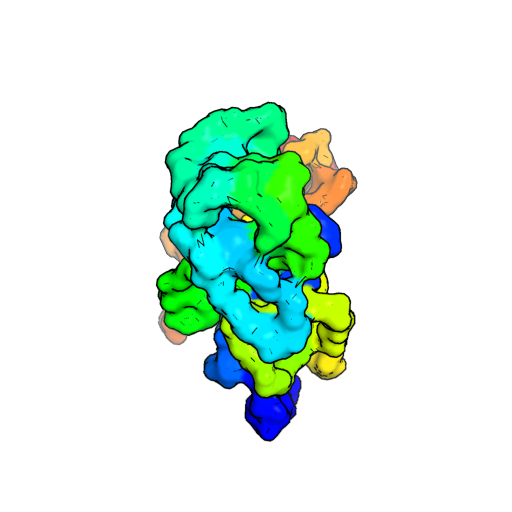1.00 79.62 265 LEU A C 1
ATOM 1980 O O . LEU A 1 265 ? -16.787 14.339 31.047 1.00 79.62 265 LEU A O 1
ATOM 1984 N N . THR A 1 266 ? -15.101 13.085 30.264 1.00 82.69 266 THR A N 1
ATOM 1985 C CA . THR A 1 266 ? -15.689 12.807 28.946 1.00 82.69 266 THR A CA 1
ATOM 1986 C C . THR A 1 266 ? -17.044 12.103 29.085 1.00 82.69 266 THR A C 1
ATOM 1988 O O . THR A 1 266 ? -18.001 12.488 28.421 1.00 82.69 266 THR A O 1
ATOM 1991 N N . ARG A 1 267 ? -17.183 11.138 30.007 1.00 81.56 267 ARG A N 1
ATOM 1992 C CA . ARG A 1 267 ? -18.473 10.480 30.298 1.00 81.56 267 ARG A CA 1
ATOM 1993 C C . ARG A 1 267 ? -19.510 11.427 30.902 1.00 81.56 267 ARG A C 1
ATOM 1995 O O . ARG A 1 267 ? -20.673 11.345 30.530 1.00 81.56 267 ARG A O 1
ATOM 2002 N N . GLN A 1 268 ? -19.104 12.325 31.801 1.00 83.38 268 GLN A N 1
ATOM 2003 C CA . GLN A 1 268 ? -20.015 13.326 32.374 1.00 83.38 268 GLN A CA 1
ATOM 2004 C C . GLN A 1 268 ? -20.550 14.279 31.301 1.00 83.38 268 GLN A C 1
ATOM 2006 O O . GLN A 1 268 ? -21.738 14.583 31.292 1.00 83.38 268 GLN A O 1
ATOM 2011 N N . LEU A 1 269 ? -19.690 14.705 30.371 1.00 86.31 269 LEU A N 1
ATOM 2012 C CA . LEU A 1 269 ? -20.096 15.546 29.246 1.00 86.31 269 LEU A CA 1
ATOM 2013 C C . LEU A 1 269 ? -21.074 14.822 28.319 1.00 86.31 269 LEU A C 1
ATOM 2015 O O . LEU A 1 269 ? -22.077 15.408 27.936 1.00 86.31 269 LEU A O 1
ATOM 2019 N N . ILE A 1 270 ? -20.830 13.551 27.995 1.00 83.94 270 ILE A N 1
ATOM 2020 C CA . ILE A 1 270 ? -21.724 12.760 27.129 1.00 83.94 270 ILE A CA 1
ATOM 2021 C C . ILE A 1 270 ? -23.139 12.638 27.716 1.00 83.94 270 ILE A C 1
ATOM 2023 O O . ILE A 1 270 ? -24.110 12.632 26.969 1.00 83.94 270 ILE A O 1
ATOM 2027 N N . GLN A 1 271 ? -23.268 12.579 29.044 1.00 82.50 271 GLN A N 1
ATOM 2028 C CA . GLN A 1 271 ? -24.568 12.501 29.720 1.00 82.50 271 GLN A CA 1
ATOM 2029 C C . GLN A 1 271 ? -25.330 13.836 29.755 1.00 82.50 271 GLN A C 1
ATOM 2031 O O . GLN A 1 271 ? -26.523 13.848 30.057 1.00 82.50 271 GLN A O 1
ATOM 2036 N N . ALA A 1 272 ? -24.671 14.963 29.469 1.00 85.19 272 ALA A N 1
ATOM 2037 C CA . ALA A 1 272 ? -25.321 16.267 29.440 1.00 85.19 272 ALA A CA 1
ATOM 2038 C C . ALA A 1 272 ? -26.053 16.473 28.106 1.00 85.19 272 ALA A C 1
ATOM 2040 O O . ALA A 1 272 ? -25.435 16.454 27.042 1.00 85.19 272 ALA A O 1
ATOM 2041 N N . SER A 1 273 ? -27.360 16.745 28.154 1.00 78.62 273 SER A N 1
ATOM 2042 C CA . SER A 1 273 ? -28.177 16.997 26.955 1.00 78.62 273 SER A CA 1
ATOM 2043 C C . SER A 1 273 ? -27.639 18.150 26.099 1.00 78.62 273 SER A C 1
ATOM 2045 O O . SER A 1 273 ? -27.631 18.056 24.875 1.00 78.62 273 SER A O 1
ATOM 2047 N N . SER A 1 274 ? -27.075 19.182 26.736 1.00 87.56 274 SER A N 1
ATOM 2048 C CA . SER A 1 274 ? -26.437 20.320 26.064 1.00 87.56 274 SER A CA 1
ATOM 2049 C C . SER A 1 274 ? -25.261 19.926 25.165 1.00 87.56 274 SER A C 1
ATOM 2051 O O . SER A 1 274 ? -24.910 20.669 24.251 1.00 87.56 274 SER A O 1
ATOM 2053 N N . THR A 1 275 ? -24.627 18.777 25.414 1.00 90.12 275 THR A N 1
ATOM 2054 C CA . THR A 1 275 ? -23.513 18.290 24.593 1.00 90.12 275 THR A CA 1
ATOM 2055 C C . THR A 1 275 ? -23.992 17.880 23.209 1.00 90.12 275 THR A C 1
ATOM 2057 O O . THR A 1 275 ? -23.335 18.211 22.225 1.00 90.12 275 THR A O 1
ATOM 2060 N N . VAL A 1 276 ? -25.142 17.208 23.104 1.00 89.12 276 VAL A N 1
ATOM 2061 C CA . VAL A 1 276 ? -25.701 16.810 21.803 1.00 89.12 276 VAL A CA 1
ATOM 2062 C C . VAL A 1 276 ? -26.022 18.048 20.969 1.00 89.12 276 VAL A C 1
ATOM 2064 O O . VAL A 1 276 ? -25.584 18.132 19.821 1.00 89.12 276 VAL A O 1
ATOM 2067 N N . ASP A 1 277 ? -26.678 19.042 21.571 1.00 91.31 277 ASP A N 1
ATOM 2068 C CA . ASP A 1 277 ? -27.008 20.309 20.910 1.00 91.31 277 ASP A CA 1
ATOM 2069 C C . ASP A 1 277 ? -25.750 21.045 20.435 1.00 91.31 277 ASP A C 1
ATOM 2071 O O . ASP A 1 277 ? -25.681 21.532 19.303 1.00 91.31 277 ASP A O 1
ATOM 2075 N N . GLN A 1 278 ? -24.714 21.090 21.277 1.00 95.31 278 GLN A N 1
ATOM 2076 C CA . GLN A 1 278 ? -23.473 21.781 20.944 1.00 95.31 278 GLN A CA 1
ATOM 2077 C C . GLN A 1 278 ? -22.715 21.105 19.796 1.00 95.31 278 GLN A C 1
ATOM 2079 O O . GLN A 1 278 ? -22.189 21.791 18.915 1.00 95.31 278 GLN A O 1
ATOM 2084 N N . LEU A 1 279 ? -22.660 19.771 19.787 1.00 95.25 279 LEU A N 1
ATOM 2085 C CA . LEU A 1 279 ? -22.009 19.007 18.723 1.00 95.25 279 LEU A CA 1
ATOM 2086 C C . LEU A 1 279 ? -22.799 19.080 17.414 1.00 95.25 279 LEU A C 1
ATOM 2088 O O . LEU A 1 279 ? -22.203 19.286 16.357 1.00 95.25 279 LEU A O 1
ATOM 2092 N N . ALA A 1 280 ? -24.131 19.026 17.478 1.00 94.81 280 ALA A N 1
ATOM 2093 C CA . ALA A 1 280 ? -24.990 19.294 16.330 1.00 94.81 280 ALA A CA 1
ATOM 2094 C C . ALA A 1 280 ? -24.742 20.697 15.755 1.00 94.81 280 ALA A C 1
ATOM 2096 O O . ALA A 1 280 ? -24.597 20.859 14.542 1.00 94.81 280 ALA A O 1
ATOM 2097 N N . GLN A 1 281 ? -24.593 21.708 16.613 1.00 96.38 281 GLN A N 1
ATOM 2098 C CA . GLN A 1 281 ? -24.267 23.062 16.176 1.00 96.38 281 GLN A CA 1
ATOM 2099 C C . GLN A 1 281 ? -22.888 23.144 15.500 1.00 96.38 281 GLN A C 1
ATOM 2101 O O . GLN A 1 281 ? -22.741 23.855 14.504 1.00 96.38 281 GLN A O 1
ATOM 2106 N N . PHE A 1 282 ? -21.880 22.414 15.990 1.00 97.56 282 PHE A N 1
ATOM 2107 C CA . PHE A 1 282 ? -20.570 22.346 15.332 1.00 97.56 282 PHE A CA 1
ATOM 2108 C C . PHE A 1 282 ? -20.664 21.735 13.934 1.00 97.56 282 PHE A C 1
ATOM 2110 O O . PHE A 1 282 ? -20.082 22.286 12.999 1.00 97.56 282 PHE A O 1
ATOM 2117 N N . ALA A 1 283 ? -21.429 20.654 13.775 1.00 96.50 283 ALA A N 1
ATOM 2118 C CA . ALA A 1 283 ? -21.686 20.044 12.475 1.00 96.50 283 ALA A CA 1
ATOM 2119 C C . ALA A 1 283 ? -22.379 21.021 11.508 1.00 96.50 283 ALA A C 1
ATOM 2121 O O . ALA A 1 283 ? -21.938 21.179 10.371 1.00 96.50 283 ALA A O 1
ATOM 2122 N N . LEU A 1 284 ? -23.402 21.750 11.966 1.00 96.88 284 LEU A N 1
ATOM 2123 C CA . LEU A 1 284 ? -24.095 22.757 11.152 1.00 96.88 284 LEU A CA 1
ATOM 2124 C C . LEU A 1 284 ? -23.173 23.907 10.722 1.00 96.88 284 LEU A C 1
ATOM 2126 O O . LEU A 1 284 ? -23.185 24.311 9.558 1.00 96.88 284 LEU A O 1
ATOM 2130 N N . GLN A 1 285 ? -22.343 24.420 11.634 1.00 96.50 285 GLN A N 1
ATOM 2131 C CA . GLN A 1 285 ? -21.355 25.452 11.306 1.00 96.50 285 GLN A CA 1
ATOM 2132 C C . GLN A 1 285 ? -20.334 24.951 10.280 1.00 96.50 285 GLN A C 1
ATOM 2134 O O . GLN A 1 285 ? -19.975 25.690 9.365 1.00 96.50 285 GLN A O 1
ATOM 2139 N N . ALA A 1 286 ? -19.882 23.704 10.410 1.00 96.62 286 ALA A N 1
ATOM 21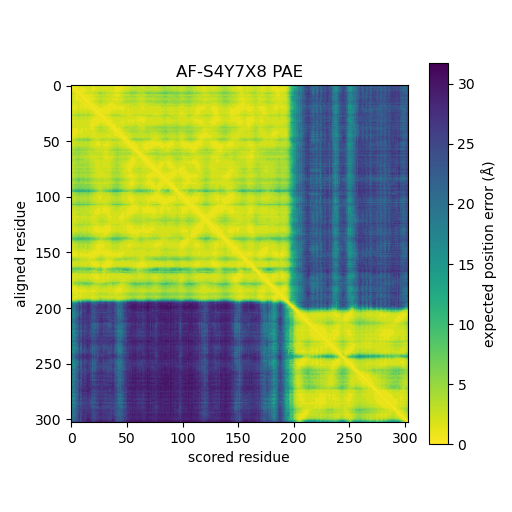40 C CA . ALA A 1 286 ? -18.936 23.104 9.480 1.00 96.62 286 ALA A CA 1
ATOM 2141 C C . ALA A 1 286 ? -19.551 22.895 8.085 1.00 96.62 286 ALA A C 1
ATOM 2143 O O . ALA A 1 286 ? -18.909 23.215 7.087 1.00 96.62 286 ALA A O 1
ATOM 2144 N N . LEU A 1 287 ? -20.813 22.457 7.999 1.00 95.69 287 LEU A N 1
ATOM 2145 C CA . LEU A 1 287 ? -21.549 22.364 6.731 1.00 95.69 287 LEU A CA 1
ATOM 2146 C C . LEU A 1 287 ? -21.684 23.733 6.048 1.00 95.69 287 LEU A C 1
ATOM 2148 O O . LEU A 1 287 ? -21.399 23.860 4.856 1.00 95.69 287 LEU A O 1
ATOM 2152 N N . ALA A 1 288 ? -22.014 24.779 6.812 1.00 94.69 288 ALA A N 1
ATOM 2153 C CA . ALA A 1 288 ? -22.065 26.146 6.295 1.00 94.69 288 ALA A CA 1
ATOM 2154 C C . ALA A 1 288 ? -20.694 26.628 5.784 1.00 94.69 288 ALA A C 1
ATOM 2156 O O . ALA A 1 288 ? -20.613 27.262 4.734 1.00 94.69 288 ALA A O 1
ATOM 2157 N N . GLN A 1 289 ? -19.601 26.278 6.471 1.00 94.19 289 GLN A N 1
ATOM 2158 C CA . GLN A 1 289 ? -18.229 26.553 6.019 1.00 94.19 289 GLN A CA 1
ATOM 2159 C C . GLN A 1 289 ? -17.827 25.748 4.774 1.00 94.19 289 GLN A C 1
ATOM 2161 O O . GLN A 1 289 ? -16.949 26.174 4.027 1.00 94.19 289 GLN A O 1
ATOM 2166 N N . CYS A 1 290 ? -18.452 24.595 4.532 1.00 91.62 290 CYS A N 1
ATOM 2167 C CA . CYS A 1 290 ? -18.358 23.867 3.265 1.00 91.62 290 CYS A CA 1
ATOM 2168 C C . CYS A 1 290 ? -19.253 24.454 2.166 1.00 91.62 290 CYS A C 1
ATOM 2170 O O . CYS A 1 290 ? -19.223 23.943 1.054 1.00 91.62 290 CYS A O 1
ATOM 2172 N N . GLN A 1 291 ? -20.031 25.505 2.451 1.00 94.31 291 GLN A N 1
ATOM 2173 C CA . GLN A 1 291 ? -21.013 26.091 1.532 1.00 94.31 291 GLN A CA 1
ATOM 2174 C C . GLN A 1 291 ? -22.095 25.088 1.091 1.00 94.31 291 GLN A C 1
ATOM 2176 O O . GLN A 1 291 ? -22.617 25.166 -0.021 1.00 94.31 291 GLN A O 1
ATOM 2181 N N . VAL A 1 292 ? -22.454 24.152 1.977 1.00 92.00 292 VAL A N 1
ATOM 2182 C CA . VAL A 1 292 ? -23.461 23.115 1.721 1.00 92.00 292 VAL A CA 1
ATOM 2183 C C . VAL A 1 292 ? -24.620 23.247 2.713 1.00 92.00 292 VAL A C 1
ATOM 2185 O O . VAL A 1 292 ? -24.414 23.387 3.917 1.00 92.00 292 VAL A O 1
ATOM 2188 N N . GLY A 1 293 ? -25.853 23.207 2.200 1.00 92.62 293 GLY A N 1
ATOM 2189 C CA . GLY A 1 293 ? -27.077 23.153 3.005 1.00 92.62 293 GLY A CA 1
ATOM 2190 C C . GLY A 1 293 ? -27.554 21.717 3.239 1.00 92.62 293 GLY A C 1
ATOM 2191 O O . GLY A 1 293 ? -26.973 20.764 2.719 1.00 92.62 293 GLY A O 1
ATOM 2192 N N . TYR A 1 294 ? -28.645 21.551 3.983 1.00 94.81 294 TYR A N 1
ATOM 2193 C CA . TYR A 1 294 ? -29.244 20.246 4.269 1.00 94.81 294 TYR A CA 1
ATOM 2194 C C . TYR A 1 294 ? -30.765 20.266 4.079 1.00 94.81 294 TYR A C 1
ATOM 2196 O O . TYR A 1 294 ? -31.406 21.310 4.170 1.00 94.81 294 TYR A O 1
ATOM 2204 N N . THR A 1 295 ? -31.324 19.095 3.788 1.00 93.38 295 THR A N 1
ATOM 2205 C CA . THR A 1 295 ? -32.767 18.830 3.637 1.00 93.38 295 THR A CA 1
ATOM 2206 C C . THR A 1 295 ? -33.321 18.004 4.797 1.00 93.38 295 THR A C 1
ATOM 2208 O O . THR A 1 295 ? -34.504 18.094 5.106 1.00 93.38 295 THR A O 1
ATOM 2211 N N . SER A 1 296 ? -32.458 17.248 5.474 1.00 94.56 296 SER A N 1
ATOM 2212 C CA . SER A 1 296 ? -32.718 16.582 6.750 1.00 94.56 296 SER A CA 1
ATOM 2213 C C . SER A 1 296 ? -31.454 16.619 7.602 1.00 94.56 296 SER A C 1
ATOM 2215 O O . SER A 1 296 ? -30.343 16.675 7.063 1.00 94.56 296 SER A O 1
ATOM 2217 N N . PHE A 1 297 ? -31.629 16.637 8.921 1.00 95.56 297 PHE A N 1
ATOM 2218 C CA . PHE A 1 297 ? -30.539 16.637 9.888 1.00 95.56 297 PHE A CA 1
ATOM 2219 C C . PHE A 1 297 ? -31.032 15.993 11.182 1.00 95.56 297 PHE A C 1
ATOM 2221 O O . PHE A 1 297 ? -31.790 16.603 11.932 1.00 95.56 297 PHE A O 1
ATOM 2228 N N . ASP A 1 298 ? -30.587 14.767 11.426 1.00 93.56 298 ASP A N 1
ATOM 2229 C CA . ASP A 1 298 ? -31.028 13.945 12.545 1.00 93.56 298 ASP A CA 1
ATOM 2230 C C . ASP A 1 298 ? -29.834 13.576 13.420 1.00 93.56 298 ASP A C 1
ATOM 2232 O O . ASP A 1 298 ? -28.847 13.014 12.942 1.00 93.56 298 ASP A O 1
ATOM 2236 N N . ALA A 1 299 ? -29.931 13.880 14.712 1.00 91.25 299 ALA A N 1
ATOM 2237 C CA . ALA A 1 299 ? -28.929 13.553 15.716 1.00 91.25 299 ALA A CA 1
ATOM 2238 C C . ALA A 1 299 ? -29.457 12.435 16.624 1.00 91.25 299 ALA A C 1
ATOM 2240 O O . ALA A 1 299 ? -30.472 12.592 17.298 1.00 91.25 299 ALA A O 1
ATOM 2241 N N . VAL A 1 300 ? -28.758 11.304 16.645 1.00 87.06 300 VAL A N 1
ATOM 2242 C CA . VAL A 1 300 ? -29.113 1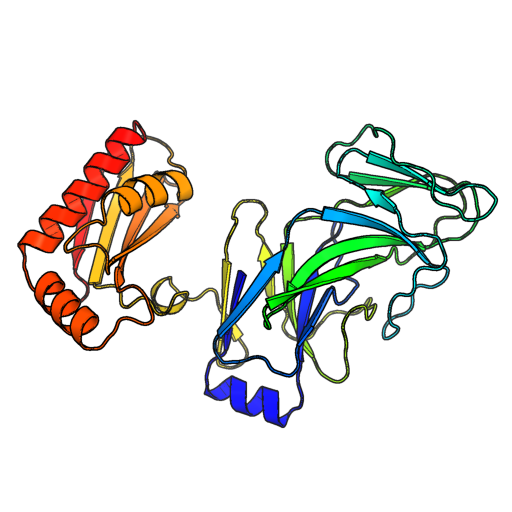0.115 17.422 1.00 87.06 300 VAL A CA 1
ATOM 2243 C C . VAL A 1 300 ? -27.975 9.810 18.387 1.00 87.06 300 VAL A C 1
ATOM 2245 O O . VAL A 1 300 ? -26.873 9.435 17.973 1.00 87.06 300 VAL A O 1
ATOM 2248 N N . ALA A 1 301 ? -28.231 9.982 19.683 1.00 81.56 301 ALA A N 1
ATOM 2249 C CA . ALA A 1 301 ? -27.316 9.520 20.719 1.00 81.56 301 ALA A CA 1
ATOM 2250 C C . ALA A 1 301 ? -27.254 7.985 20.698 1.00 81.56 301 ALA A C 1
ATOM 2252 O O . ALA A 1 301 ? -28.274 7.318 20.509 1.00 81.56 301 ALA A O 1
ATOM 2253 N N . ALA A 1 302 ? -26.059 7.422 20.864 1.00 67.00 302 ALA A N 1
ATOM 2254 C CA . ALA A 1 302 ? -25.939 5.985 21.077 1.00 67.00 302 ALA A CA 1
ATOM 2255 C C . ALA A 1 302 ? -26.543 5.628 22.454 1.00 67.00 302 ALA A C 1
ATOM 2257 O O . ALA A 1 302 ? -26.416 6.439 23.376 1.00 67.00 302 ALA A O 1
ATOM 2258 N N . PRO A 1 303 ? -27.216 4.469 22.583 1.00 51.69 303 PRO A N 1
ATOM 2259 C CA . PRO A 1 303 ? -27.760 4.004 23.859 1.00 51.69 303 PRO A CA 1
ATOM 2260 C C . PRO A 1 303 ? -26.672 3.749 24.909 1.00 51.69 303 PRO A C 1
ATOM 2262 O O . PRO A 1 303 ? -25.529 3.412 24.515 1.00 51.69 303 PRO A O 1
#

Secondary structure (DSSP, 8-state):
-EEEE-HHHHHHHHHTTEEEEEEEEETTB--B--EEESS--SEEE-EEEEEEEEEEES---TTSBP--SS--EEE-TTEEEEE-TTS-B---EE-S-TT-EEEEE-SSSBEEEEEEEEE-TTS-EEEEEEEE-SSPBSSEEEEE-EEEEEEEEEEES--TTBB--SPPSS-EEEE-TT-S--EEEEETTEEE---TTSSS---EEEEEEEEESS---HHHHHHHHHTT--GGGTTEEEEEEE-TTSEEEEEEEEPTT--HHHHHHHHHHHH-HHHHHHHHHHHHHHHHHTT--EEEEEEEE--

pLDDT: mean 90.6, std 10.9, range [39.34, 98.81]

Mean pr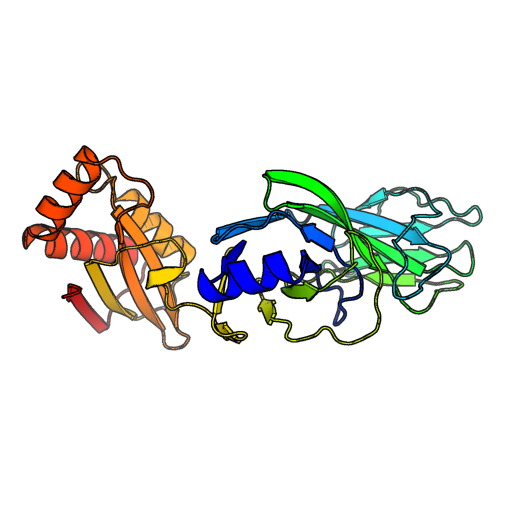edicted aligned error: 12.64 Å

Sequence (303 aa):
MTINIASGDLGILKAGKYVLCFAKKVGSTYNVVWSSATDFLESNTFSWTPQYALFGTNTFRGGVTVKADTNVVPIGLGSQSTLDNNGHLGDPSSSADPTSITLINNYGSIHPGVSSVCTDINGNTSTNPIYVAENPIVKGSDALTPVESVMVWFDQNIQTSTMFSDSRSNPVEIDLTQANTATRLYSDEIWTTPPLRDALGLLPFLTITAALTGAVIAHDLALKISAKLTGVYSNFTIEVQVAADKKVTMIYGQRPNLTAAASKLTRQLIQASSTVDQLAQFALQALAQCQVGYTSFDAVAAP

Organism: NCBI:txid1254432